Protein AF-A0A6B0BMA8-F1 (afdb_monomer)

Sequence (184 aa):
MSQLLNDTLSAWLLIESLSPGEVNFTAEDILSAEHFKNGAKQAQLQSFDEYFEIWNSERFIISEEKSETGELIFKFYRHCFRYNEINLKIQDIFDDYSDIHNPNGTHCYGYTFNTDKHGKVIVDSIHIPMIMSALKEIEKNKNANIEEKFNDSVEKFFQKVKEILADEPINEFKLKKMDKAYDE

Radius of gyration: 19.58 Å; Cα contacts (8 Å, |Δi|>4): 231; chains: 1; bounding box: 49×39×52 Å

Foldseek 3Di:
DVVLVVLVVVVVVVVVVQDFAFDPFDQPAWDQLQQAPVSDIDGLDDDDPDDDPPLPDSRRHGDPVVVVVDFDKDKDFAPKDFPVVLVVLVCVLSVNPDPPDDVRRTIGGQWMWIDGSQQFTPLVRIDGGLSVQLSVVCSVPVPDPSVVSSVVLVVQLSVQLCVLRVRHHDDPVSVVSSNVSSVD

Secondary structure (DSSP, 8-state):
-HHHHHHHHHHHHHHHHSPPEE----TT-EE-GGGBTT---EESS---SS---GGG-GGGPBPHHHHTT----EEEEES-EEHHHHHHHHHHHHT-----------EEESEEEEE-TTS-EEEEEEE--HHHHHHHHHHH-TT--HHHHHHHHHHHHHHHHHHHHTTSPP-HHHHHHHHHHHH-

Organism: Staphylococcus aureus (NCBI:txid1280)

Structure (mmCIF, N/CA/C/O backbone):
data_AF-A0A6B0BMA8-F1
#
_entry.id   AF-A0A6B0BMA8-F1
#
loop_
_atom_site.group_PDB
_atom_site.id
_atom_site.type_symbol
_atom_site.label_atom_id
_atom_site.label_alt_id
_atom_site.label_comp_id
_atom_site.label_asym_id
_atom_site.label_entity_id
_atom_site.label_seq_id
_atom_site.pdbx_PDB_ins_code
_atom_site.Cartn_x
_atom_site.Cartn_y
_atom_site.Cartn_z
_atom_site.occupancy
_atom_site.B_iso_or_equiv
_atom_site.auth_seq_id
_atom_site.auth_comp_id
_atom_site.auth_asym_id
_atom_site.auth_atom_id
_atom_site.pdbx_PDB_model_num
ATOM 1 N N . MET A 1 1 ? -28.083 -13.623 25.949 1.00 39.59 1 MET A N 1
ATOM 2 C CA . MET A 1 1 ? -27.866 -14.511 24.784 1.00 39.59 1 MET A CA 1
ATOM 3 C C . MET A 1 1 ? -28.322 -13.878 23.474 1.00 39.59 1 MET A C 1
ATOM 5 O O . MET A 1 1 ? -27.500 -13.813 22.580 1.00 39.59 1 MET A O 1
ATOM 9 N N . SER A 1 2 ? -29.552 -13.356 23.346 1.00 51.66 2 SER A N 1
ATOM 10 C CA . SER A 1 2 ? -30.010 -12.723 22.088 1.00 51.66 2 SER A CA 1
ATOM 11 C C . SER A 1 2 ? -29.273 -11.430 21.722 1.00 51.66 2 SER A C 1
ATOM 13 O O . SER A 1 2 ? -29.080 -11.150 20.548 1.00 51.66 2 SER A O 1
ATOM 15 N N . GLN A 1 3 ? -28.857 -10.654 22.724 1.00 51.81 3 GLN A N 1
ATOM 16 C CA . GLN A 1 3 ? -28.180 -9.372 22.519 1.00 51.81 3 GLN A CA 1
ATOM 17 C C . GLN A 1 3 ? -26.745 -9.564 22.013 1.00 51.81 3 GLN A C 1
ATOM 19 O O . GLN A 1 3 ? -26.392 -9.006 20.989 1.00 51.81 3 GLN A O 1
ATOM 24 N N . LEU A 1 4 ? -25.994 -10.481 22.635 1.00 49.41 4 LEU A N 1
ATOM 25 C CA . LEU A 1 4 ? -24.634 -10.838 22.217 1.00 49.41 4 LEU A CA 1
ATOM 26 C C . LEU A 1 4 ? -24.594 -11.373 20.774 1.00 49.41 4 LEU A C 1
ATOM 28 O O . LEU A 1 4 ? -23.779 -10.937 19.978 1.00 49.41 4 LEU A O 1
ATOM 32 N N . LEU A 1 5 ? -25.531 -12.265 20.419 1.00 47.62 5 LEU A N 1
ATOM 33 C CA . LEU A 1 5 ? -25.641 -12.815 19.062 1.00 47.62 5 LEU A CA 1
ATOM 34 C C . LEU A 1 5 ? -25.931 -11.717 18.023 1.00 47.62 5 LEU A C 1
ATOM 36 O O . LEU A 1 5 ? -25.352 -11.720 16.941 1.00 47.62 5 LEU A O 1
ATOM 40 N N . ASN A 1 6 ? -26.818 -10.775 18.358 1.00 51.75 6 ASN A N 1
ATOM 41 C CA . ASN A 1 6 ? -27.136 -9.643 17.488 1.00 51.75 6 ASN A CA 1
ATOM 42 C C . ASN A 1 6 ? -25.950 -8.683 17.340 1.00 51.75 6 ASN A C 1
ATOM 44 O O . ASN A 1 6 ? -25.726 -8.180 16.241 1.00 51.75 6 ASN A O 1
ATOM 48 N N . ASP A 1 7 ? -25.184 -8.454 18.405 1.00 53.94 7 ASP A N 1
ATOM 49 C CA . ASP A 1 7 ? -24.021 -7.567 18.386 1.00 53.94 7 ASP A CA 1
ATOM 50 C C . ASP A 1 7 ? -22.878 -8.172 17.545 1.00 53.94 7 ASP A C 1
ATOM 52 O O . ASP A 1 7 ? -22.323 -7.480 16.689 1.00 53.94 7 ASP A O 1
ATOM 56 N N . THR A 1 8 ? -22.598 -9.476 17.687 1.00 57.28 8 THR A N 1
ATOM 57 C CA . THR A 1 8 ? -21.594 -10.195 16.876 1.00 57.28 8 THR A CA 1
ATOM 58 C C . THR A 1 8 ? -21.978 -10.225 15.393 1.00 57.28 8 THR A C 1
ATOM 60 O O . THR A 1 8 ? -21.143 -9.943 14.534 1.00 57.28 8 THR A O 1
ATOM 63 N N . LEU A 1 9 ? -23.249 -10.497 15.067 1.00 54.09 9 LEU A N 1
ATOM 64 C CA . LEU A 1 9 ? -23.745 -10.475 13.683 1.00 54.09 9 LEU A CA 1
ATOM 65 C C . LEU A 1 9 ? -23.710 -9.069 13.069 1.00 54.09 9 LEU A C 1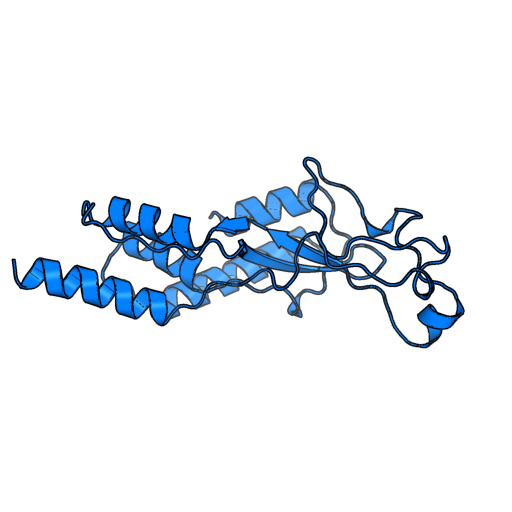
ATOM 67 O O . LEU A 1 9 ? -23.393 -8.926 11.891 1.00 54.09 9 LEU A O 1
ATOM 71 N N . SER A 1 10 ? -24.005 -8.032 13.855 1.00 54.94 10 SER A N 1
ATOM 72 C CA . SER A 1 10 ? -23.971 -6.640 13.389 1.00 54.94 10 SER A CA 1
ATOM 73 C C . SER A 1 10 ? -22.541 -6.162 13.127 1.00 54.94 10 SER A C 1
ATOM 75 O O . SER A 1 10 ? -22.300 -5.479 12.134 1.00 54.94 10 SER A O 1
ATOM 77 N N . ALA A 1 11 ? -21.582 -6.561 13.969 1.00 60.19 11 ALA A N 1
ATOM 78 C CA . ALA A 1 11 ? -20.161 -6.319 13.727 1.00 60.19 11 ALA A CA 1
ATOM 79 C C . ALA A 1 11 ? -19.678 -7.037 12.455 1.00 60.19 11 ALA A C 1
ATOM 81 O O . ALA A 1 11 ? -18.963 -6.446 11.648 1.00 60.19 11 ALA A O 1
ATOM 82 N N . TRP A 1 12 ? -20.126 -8.274 12.228 1.00 60.62 12 TRP A N 1
ATOM 83 C CA . TRP A 1 12 ? -19.805 -9.029 11.014 1.00 60.62 12 TRP A CA 1
ATOM 84 C C . TRP A 1 12 ? -20.361 -8.376 9.744 1.00 60.62 12 TRP A C 1
ATOM 86 O O . TRP A 1 12 ? -19.609 -8.143 8.802 1.00 60.62 12 TRP A O 1
ATOM 96 N N . LEU A 1 13 ? -21.642 -7.998 9.744 1.00 59.09 13 LEU A N 1
ATOM 97 C CA . LEU A 1 13 ? -22.287 -7.274 8.639 1.00 59.09 13 LEU A CA 1
ATOM 98 C C . LEU A 1 13 ? -21.581 -5.949 8.323 1.00 59.09 13 LEU A C 1
ATOM 100 O O . LEU A 1 13 ? -21.409 -5.592 7.158 1.00 59.09 13 LEU A O 1
ATOM 104 N N . LEU A 1 14 ? -21.140 -5.226 9.353 1.00 63.03 14 LEU A N 1
ATOM 105 C CA . LEU A 1 14 ? -20.352 -4.008 9.194 1.00 63.03 14 LEU A CA 1
ATOM 106 C C . LEU A 1 14 ? -19.004 -4.298 8.516 1.00 63.03 14 LEU A C 1
ATOM 108 O O . LEU A 1 14 ? -18.593 -3.562 7.628 1.00 63.03 14 LEU A O 1
ATOM 112 N N . ILE A 1 15 ? -18.321 -5.374 8.884 1.00 62.84 15 ILE A N 1
ATOM 113 C CA . ILE A 1 15 ? -17.015 -5.725 8.312 1.00 62.84 15 ILE A CA 1
ATOM 114 C C . ILE A 1 15 ? -17.135 -6.259 6.887 1.00 62.84 15 ILE A C 1
ATOM 116 O O . ILE A 1 15 ? -16.321 -5.904 6.040 1.00 62.84 15 ILE A O 1
ATOM 120 N N . GLU A 1 16 ? -18.185 -7.017 6.582 1.00 61.00 16 GLU A N 1
ATOM 121 C CA . GLU A 1 16 ? -18.518 -7.380 5.201 1.00 61.00 16 GLU A CA 1
ATOM 1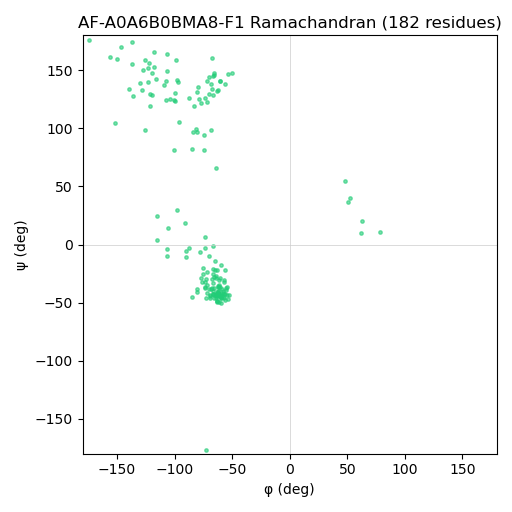22 C C . GLU A 1 16 ? -18.829 -6.143 4.350 1.00 61.00 16 GLU A C 1
ATOM 124 O O . GLU A 1 16 ? -18.467 -6.096 3.175 1.00 61.00 16 GLU A O 1
ATOM 129 N N . SER A 1 17 ? -19.443 -5.114 4.947 1.00 60.03 17 SER A N 1
ATOM 130 C CA . SER A 1 17 ? -19.677 -3.835 4.269 1.00 60.03 17 SER A CA 1
ATOM 131 C C . SER A 1 17 ? -18.397 -3.006 4.073 1.00 60.03 17 SER A C 1
ATOM 133 O O . SER A 1 17 ? -18.323 -2.195 3.151 1.00 60.03 17 SER A O 1
ATOM 135 N N . LEU A 1 18 ? -17.369 -3.230 4.899 1.00 71.44 18 LEU A N 1
ATOM 136 C CA . LEU A 1 18 ? -16.084 -2.535 4.859 1.00 71.44 18 LEU A CA 1
ATOM 137 C C . LEU A 1 18 ? -15.036 -3.405 4.161 1.00 71.44 18 LEU A C 1
ATOM 139 O O . LEU A 1 18 ? -14.217 -4.057 4.803 1.00 71.44 18 LEU A O 1
ATOM 143 N N . SER A 1 19 ? -15.028 -3.414 2.829 1.00 70.75 19 SER A N 1
ATOM 144 C CA . SER A 1 19 ? -14.054 -4.227 2.097 1.00 70.75 19 SER A CA 1
ATOM 145 C C . SER A 1 19 ? -12.606 -3.779 2.382 1.00 70.75 19 SER A C 1
ATOM 147 O O . SER A 1 19 ? -12.299 -2.580 2.343 1.00 70.75 19 SER A O 1
ATOM 149 N N . PRO A 1 20 ? -11.691 -4.722 2.668 1.00 80.56 20 PRO A N 1
ATOM 150 C CA . PRO A 1 20 ? -10.273 -4.427 2.812 1.00 80.56 20 PRO A CA 1
ATOM 151 C C . PRO A 1 20 ? -9.689 -4.013 1.457 1.00 80.56 20 PRO A C 1
ATOM 153 O O . PRO A 1 20 ? -10.221 -4.331 0.395 1.00 80.56 20 PRO A O 1
ATOM 156 N N . GLY A 1 21 ? -8.544 -3.340 1.483 1.00 83.62 21 GLY A N 1
ATOM 157 C CA . GLY A 1 21 ? -7.749 -3.166 0.276 1.00 83.62 21 GLY A CA 1
ATOM 158 C C . GLY A 1 21 ? -6.999 -4.454 -0.025 1.00 83.62 21 GLY A C 1
ATOM 159 O O . GLY A 1 21 ? -6.226 -4.901 0.820 1.00 83.62 21 GLY A O 1
ATOM 160 N N . GLU A 1 22 ? -7.207 -5.041 -1.201 1.00 88.19 22 GLU A N 1
ATOM 161 C CA . GLU A 1 22 ? -6.593 -6.314 -1.592 1.00 88.19 22 GLU A CA 1
ATOM 162 C C . GLU A 1 22 ? -5.346 -6.127 -2.464 1.00 88.19 22 GLU A C 1
ATOM 164 O O . GLU A 1 22 ? -5.271 -5.267 -3.350 1.00 88.19 22 GLU A O 1
ATOM 169 N N . VAL A 1 23 ? -4.339 -6.966 -2.226 1.00 87.75 23 VAL A N 1
ATOM 170 C CA . VAL A 1 23 ? -3.184 -7.090 -3.113 1.00 87.75 23 VAL A CA 1
ATOM 171 C C . VAL A 1 23 ? -3.586 -8.001 -4.272 1.00 87.75 23 VAL A C 1
ATOM 173 O O . VAL A 1 23 ? -3.567 -9.221 -4.155 1.00 87.75 23 VAL A O 1
ATOM 176 N N . ASN A 1 24 ? -3.933 -7.394 -5.407 1.00 82.50 24 ASN A N 1
ATOM 177 C CA . ASN A 1 24 ? -4.447 -8.093 -6.597 1.00 82.50 24 ASN A CA 1
ATOM 178 C C . ASN A 1 24 ? -3.391 -8.887 -7.389 1.00 82.50 24 ASN A C 1
ATOM 180 O O . ASN A 1 24 ? -3.683 -9.358 -8.485 1.00 82.50 24 ASN A O 1
ATOM 184 N N . PHE A 1 25 ? -2.165 -8.984 -6.878 1.00 83.19 25 PHE A N 1
ATOM 185 C CA . PHE A 1 25 ? -1.068 -9.693 -7.526 1.00 83.19 25 PHE A CA 1
ATOM 186 C C . PHE A 1 25 ? -0.592 -10.824 -6.629 1.00 83.19 25 PHE A C 1
ATOM 188 O O . PHE A 1 25 ? -0.592 -10.726 -5.401 1.00 83.19 25 PHE A O 1
ATOM 195 N N . THR A 1 26 ? -0.151 -11.892 -7.261 1.00 80.25 26 THR A N 1
ATOM 196 C CA . THR A 1 26 ? 0.470 -13.051 -6.645 1.00 80.25 26 THR A CA 1
ATOM 197 C C . THR A 1 26 ? 1.968 -13.043 -6.933 1.00 80.25 26 THR A C 1
ATOM 199 O O . THR A 1 26 ? 2.454 -12.348 -7.825 1.00 80.25 26 THR A O 1
ATOM 202 N N . ALA A 1 27 ? 2.731 -13.834 -6.177 1.00 73.56 27 ALA A N 1
ATOM 203 C CA . ALA A 1 27 ? 4.167 -13.992 -6.420 1.00 73.56 27 ALA A CA 1
ATOM 204 C C . ALA A 1 27 ? 4.482 -14.656 -7.779 1.00 73.56 27 ALA A C 1
ATOM 206 O O . ALA A 1 27 ? 5.625 -14.622 -8.228 1.00 73.56 27 ALA A O 1
ATOM 207 N N . GLU A 1 28 ? 3.480 -15.260 -8.422 1.00 81.38 28 GLU A N 1
ATOM 208 C CA . GLU A 1 28 ? 3.598 -15.936 -9.716 1.00 81.38 28 GLU A CA 1
ATOM 209 C C . GLU A 1 28 ? 3.337 -15.000 -10.901 1.00 81.38 28 GLU A C 1
ATOM 211 O O . GLU A 1 28 ? 3.629 -15.363 -12.042 1.00 81.38 28 GLU A O 1
ATOM 216 N N . ASP A 1 29 ? 2.826 -13.790 -10.652 1.00 87.00 29 ASP A N 1
ATOM 217 C CA . ASP A 1 29 ? 2.585 -12.812 -11.705 1.00 87.00 29 ASP A CA 1
ATOM 218 C C . ASP A 1 29 ? 3.913 -12.249 -12.214 1.00 87.00 29 ASP A C 1
ATOM 220 O O . ASP A 1 29 ? 4.730 -11.705 -11.463 1.00 87.00 29 ASP A O 1
ATOM 224 N N . ILE A 1 30 ? 4.141 -12.396 -13.519 1.00 90.50 30 ILE A N 1
ATOM 225 C CA . ILE A 1 30 ? 5.409 -12.067 -14.169 1.00 90.50 30 ILE A CA 1
ATOM 226 C C . ILE A 1 30 ? 5.185 -11.024 -15.260 1.00 90.50 30 ILE A C 1
ATOM 228 O O . ILE A 1 30 ? 4.387 -11.207 -16.179 1.00 90.50 30 ILE A O 1
ATOM 232 N N . LEU A 1 31 ? 5.986 -9.964 -15.210 1.00 88.19 31 LEU A N 1
ATOM 233 C CA . LEU A 1 31 ? 6.090 -8.958 -16.255 1.00 88.19 31 LEU A CA 1
ATOM 234 C C . LEU A 1 31 ? 6.983 -9.465 -17.396 1.00 88.19 31 LEU A C 1
ATOM 236 O O . LEU A 1 31 ? 8.061 -10.032 -17.169 1.00 88.19 31 LEU A O 1
ATOM 240 N N . SER A 1 32 ? 6.530 -9.254 -18.636 1.00 88.19 32 SER A N 1
ATOM 241 C CA . SER A 1 32 ? 7.250 -9.688 -19.837 1.00 88.19 32 SER A CA 1
ATOM 242 C C . SER A 1 32 ? 8.632 -9.038 -19.941 1.00 88.19 32 SER A C 1
ATOM 244 O O . SER A 1 32 ? 8.798 -7.846 -19.689 1.00 88.19 32 SER A O 1
ATOM 246 N N . ALA A 1 33 ? 9.614 -9.828 -20.380 1.00 89.69 33 ALA A N 1
ATOM 247 C CA . ALA A 1 33 ? 10.992 -9.397 -20.608 1.00 89.69 33 ALA A CA 1
ATOM 248 C C . ALA A 1 33 ? 11.112 -8.230 -21.601 1.00 89.69 33 ALA A C 1
ATOM 250 O O . ALA A 1 33 ? 12.014 -7.410 -21.476 1.00 89.69 33 ALA A O 1
ATOM 251 N N . GLU A 1 34 ? 10.191 -8.137 -22.562 1.00 88.31 34 GLU A N 1
ATOM 252 C CA . GLU A 1 34 ? 10.174 -7.099 -23.604 1.00 88.31 34 GLU A CA 1
ATOM 253 C C . GLU A 1 34 ? 9.990 -5.682 -23.037 1.00 88.31 34 GLU A C 1
ATOM 255 O O . GLU A 1 34 ? 10.356 -4.692 -23.675 1.00 88.31 34 GLU A O 1
ATOM 260 N N . HIS A 1 35 ? 9.433 -5.573 -21.828 1.00 86.81 35 HIS A N 1
ATOM 261 C CA . HIS A 1 35 ? 9.258 -4.293 -21.153 1.00 86.81 35 HIS A CA 1
ATOM 262 C C . HIS A 1 35 ? 10.558 -3.730 -20.582 1.00 86.81 35 HIS A C 1
ATOM 264 O O . HIS A 1 35 ? 10.630 -2.526 -20.349 1.00 86.81 35 HIS A O 1
ATOM 270 N N . PHE A 1 36 ? 11.583 -4.562 -20.375 1.00 89.06 36 PHE A N 1
ATOM 271 C CA . PHE A 1 36 ? 12.783 -4.186 -19.636 1.00 89.06 36 PHE A CA 1
ATOM 272 C C . PHE A 1 36 ? 14.029 -4.204 -20.515 1.00 89.06 36 PHE A C 1
ATOM 274 O O . PHE A 1 36 ? 14.232 -5.089 -21.345 1.00 89.06 36 PHE A O 1
ATOM 281 N N . LYS A 1 37 ? 14.926 -3.246 -20.281 1.00 88.06 37 LYS A N 1
ATOM 282 C CA . LYS A 1 37 ? 16.184 -3.095 -21.024 1.00 88.06 37 LYS A CA 1
ATOM 283 C C . LYS A 1 37 ? 17.114 -4.305 -20.882 1.00 88.06 37 LYS A C 1
ATOM 285 O O . LYS A 1 37 ? 17.877 -4.605 -21.793 1.00 88.06 37 LYS A O 1
ATOM 290 N N . ASN A 1 38 ? 17.053 -5.000 -19.748 1.00 88.19 38 ASN A N 1
ATOM 291 C CA . ASN A 1 38 ? 17.862 -6.189 -19.484 1.00 88.19 38 ASN A CA 1
ATOM 292 C C . ASN A 1 38 ? 17.342 -7.460 -20.187 1.00 88.19 38 ASN A C 1
ATOM 294 O O . ASN A 1 38 ? 17.996 -8.498 -20.098 1.00 88.19 38 ASN A O 1
ATOM 298 N N . GLY A 1 39 ? 16.175 -7.409 -20.845 1.00 85.44 39 GLY A N 1
ATOM 299 C CA . GLY A 1 39 ? 15.561 -8.565 -21.501 1.00 85.44 39 GLY A CA 1
ATOM 300 C C . GLY A 1 39 ? 15.192 -9.701 -20.543 1.00 85.44 39 GLY A C 1
ATOM 301 O O . GLY A 1 39 ? 15.048 -10.846 -20.974 1.00 85.44 39 GLY A O 1
ATOM 302 N N . ALA A 1 40 ? 15.057 -9.418 -19.245 1.00 88.44 40 ALA A N 1
ATOM 303 C CA . ALA A 1 40 ? 14.727 -10.405 -18.229 1.00 88.44 40 ALA A CA 1
ATOM 304 C C . ALA A 1 40 ? 13.306 -10.195 -17.702 1.00 88.44 40 ALA A C 1
ATOM 306 O O . ALA A 1 40 ? 12.885 -9.077 -17.407 1.00 88.44 40 ALA A O 1
ATOM 307 N N . LYS A 1 41 ? 12.585 -11.305 -17.533 1.00 89.81 41 LYS A N 1
ATOM 308 C CA . LYS A 1 41 ? 11.290 -11.333 -16.848 1.00 89.81 41 LYS A CA 1
ATOM 309 C C . LYS A 1 41 ? 11.452 -10.855 -15.405 1.00 89.81 41 LYS A C 1
ATOM 311 O O . LYS A 1 41 ? 12.429 -11.218 -14.751 1.00 89.81 41 LYS A O 1
ATOM 316 N N . GLN A 1 42 ? 10.486 -10.090 -14.910 1.00 88.56 42 GLN A N 1
ATOM 317 C CA . GLN A 1 42 ? 10.482 -9.596 -13.531 1.00 88.56 42 GLN A CA 1
ATOM 318 C C . GLN A 1 42 ? 9.201 -10.030 -12.822 1.00 88.56 42 GLN A C 1
ATOM 320 O O . GLN A 1 42 ? 8.130 -9.989 -13.422 1.00 88.56 42 GLN A O 1
ATOM 325 N N . ALA A 1 43 ? 9.293 -10.423 -11.551 1.00 89.25 43 ALA A N 1
ATOM 326 C CA . ALA A 1 43 ? 8.105 -10.666 -10.736 1.00 89.25 43 ALA A CA 1
ATOM 327 C C . ALA A 1 43 ? 7.364 -9.342 -10.486 1.00 89.25 43 ALA A C 1
ATOM 329 O O . ALA A 1 43 ? 7.987 -8.331 -10.141 1.00 89.25 43 ALA A O 1
ATOM 330 N N . GLN A 1 44 ? 6.044 -9.351 -10.663 1.00 88.44 44 GLN A N 1
ATOM 331 C CA . GLN A 1 44 ? 5.194 -8.172 -10.512 1.00 88.44 44 GLN A CA 1
ATOM 332 C C . GLN A 1 44 ? 5.001 -7.791 -9.042 1.00 88.44 44 GLN A C 1
ATOM 334 O O . GLN A 1 44 ? 5.004 -6.606 -8.711 1.00 88.44 44 GLN A O 1
ATOM 339 N N . LEU A 1 45 ? 4.879 -8.787 -8.161 1.00 89.69 45 LEU A N 1
ATOM 340 C CA . LEU A 1 45 ? 4.861 -8.595 -6.717 1.00 89.69 45 LEU A CA 1
ATOM 341 C C . LEU A 1 45 ? 6.204 -9.019 -6.121 1.00 89.69 45 LEU A C 1
ATOM 343 O O . LEU A 1 45 ? 6.654 -10.148 -6.308 1.00 89.69 45 LEU A O 1
ATOM 347 N N . GLN A 1 46 ? 6.830 -8.113 -5.376 1.00 87.69 46 GLN A N 1
ATOM 348 C CA . GLN A 1 46 ? 8.070 -8.372 -4.653 1.00 87.69 46 GLN A CA 1
ATOM 349 C C . GLN A 1 46 ? 7.923 -7.921 -3.205 1.00 87.69 46 GLN A C 1
ATOM 351 O O . GLN A 1 46 ? 7.355 -6.864 -2.928 1.00 87.69 46 GLN A O 1
ATOM 356 N N . SER A 1 47 ? 8.446 -8.738 -2.295 1.00 86.12 47 SER A N 1
ATOM 357 C CA . SER A 1 47 ? 8.593 -8.399 -0.884 1.00 86.12 47 SER A CA 1
ATOM 358 C C . SER A 1 47 ? 10.065 -8.149 -0.596 1.00 86.12 47 SER A C 1
ATOM 360 O O . SER A 1 47 ? 10.927 -8.865 -1.109 1.00 86.12 47 SER A O 1
ATOM 362 N N . PHE A 1 48 ? 10.341 -7.147 0.228 1.00 83.06 48 PHE A N 1
ATOM 363 C CA . PHE A 1 48 ? 11.687 -6.797 0.658 1.00 83.06 48 PHE A CA 1
ATOM 364 C C . PHE A 1 48 ? 11.701 -6.708 2.182 1.00 83.06 48 PHE A C 1
ATOM 366 O O . PHE A 1 48 ? 10.817 -6.075 2.761 1.00 83.06 48 PHE A O 1
ATOM 373 N N . ASP A 1 49 ? 12.696 -7.328 2.816 1.00 82.06 49 ASP A N 1
ATOM 374 C CA . ASP A 1 49 ? 12.879 -7.252 4.272 1.00 82.06 49 ASP A CA 1
ATOM 375 C C . ASP A 1 49 ? 13.404 -5.873 4.703 1.00 82.06 49 ASP A C 1
ATOM 377 O O . ASP A 1 49 ? 13.100 -5.382 5.789 1.00 82.06 49 ASP A O 1
ATOM 381 N N . GLU A 1 50 ? 14.159 -5.221 3.817 1.00 85.25 50 GLU A N 1
ATOM 382 C CA . GLU A 1 50 ? 14.731 -3.891 4.011 1.00 85.25 50 GLU A CA 1
ATOM 383 C C . GLU A 1 50 ? 14.276 -2.936 2.905 1.00 85.25 50 GLU A C 1
ATOM 385 O O . GLU A 1 50 ? 13.898 -3.344 1.803 1.00 85.25 50 GLU A O 1
ATOM 390 N N . TYR A 1 51 ? 14.309 -1.636 3.199 1.00 87.44 51 TYR A N 1
ATOM 391 C CA . TYR A 1 51 ? 13.972 -0.621 2.211 1.00 87.44 51 TYR A CA 1
ATOM 392 C C . TYR A 1 51 ? 14.956 -0.654 1.037 1.00 87.44 51 TYR A C 1
ATOM 394 O O . TYR A 1 51 ? 16.172 -0.627 1.220 1.00 87.44 51 TYR A O 1
ATOM 402 N N . PHE A 1 52 ? 14.414 -0.648 -0.178 1.00 87.31 52 PHE A N 1
ATOM 403 C CA . PHE A 1 52 ? 15.184 -0.671 -1.412 1.00 87.31 52 PHE A CA 1
ATOM 404 C C . PHE A 1 52 ? 14.601 0.324 -2.416 1.00 87.31 52 PHE A C 1
ATOM 406 O O . PHE A 1 52 ? 13.408 0.288 -2.722 1.00 87.31 52 PHE A O 1
ATOM 413 N N . GLU A 1 53 ? 15.449 1.203 -2.954 1.00 89.56 53 GLU A N 1
ATOM 414 C CA . GLU A 1 53 ? 15.077 2.168 -3.995 1.00 89.56 53 GLU A CA 1
ATOM 415 C C . GLU A 1 53 ? 14.914 1.454 -5.339 1.00 89.56 53 GLU A C 1
ATOM 417 O O . GLU A 1 53 ? 15.817 1.416 -6.176 1.00 89.56 53 GLU A O 1
ATOM 422 N N . ILE A 1 54 ? 13.744 0.847 -5.531 1.00 89.12 54 ILE A N 1
ATOM 423 C CA . ILE A 1 54 ? 13.466 -0.037 -6.665 1.00 89.12 54 ILE A CA 1
ATOM 424 C C . ILE A 1 54 ? 13.680 0.638 -8.028 1.00 89.12 54 ILE A C 1
ATOM 426 O O . ILE A 1 54 ? 14.156 -0.006 -8.962 1.00 89.12 54 ILE A O 1
ATOM 430 N N . TRP A 1 55 ? 13.427 1.944 -8.122 1.00 89.62 55 TRP A N 1
ATOM 431 C CA . TRP A 1 55 ? 13.646 2.748 -9.327 1.00 89.62 55 TRP A CA 1
ATOM 432 C C . TRP A 1 55 ? 15.121 2.907 -9.722 1.00 89.62 55 TRP A C 1
ATOM 434 O O . TRP A 1 55 ? 15.405 3.161 -10.888 1.00 89.62 55 TRP A O 1
ATOM 444 N N . ASN A 1 56 ? 16.064 2.717 -8.795 1.00 88.94 56 ASN A N 1
ATOM 445 C CA . ASN A 1 56 ? 17.501 2.764 -9.081 1.00 88.94 56 ASN A CA 1
ATOM 446 C C . ASN A 1 56 ? 18.062 1.401 -9.526 1.00 88.94 56 ASN A C 1
ATOM 448 O O . ASN A 1 56 ? 19.242 1.287 -9.856 1.00 88.94 56 ASN A O 1
ATOM 452 N N . SER A 1 57 ? 17.240 0.347 -9.549 1.00 89.06 57 SER A N 1
ATOM 453 C CA . SER A 1 57 ? 17.684 -0.979 -9.970 1.00 89.06 57 SER A CA 1
ATOM 454 C C . SER A 1 57 ? 17.709 -1.109 -11.490 1.00 89.06 57 SER A C 1
ATOM 456 O O . SER A 1 57 ? 16.695 -0.913 -12.157 1.00 89.06 57 SER A O 1
ATOM 458 N N . GLU A 1 58 ? 18.820 -1.613 -12.031 1.00 86.75 58 GLU A N 1
ATOM 459 C CA . GLU A 1 58 ? 18.941 -1.969 -13.456 1.00 86.75 58 GLU A CA 1
ATOM 460 C C . GLU A 1 58 ? 17.878 -2.977 -13.924 1.00 86.75 58 GLU A C 1
ATOM 462 O O . GLU A 1 58 ? 17.554 -3.052 -15.110 1.00 86.75 58 GLU A O 1
ATOM 467 N N . ARG A 1 59 ? 17.298 -3.733 -12.982 1.00 86.69 59 ARG A N 1
ATOM 468 C CA . ARG A 1 59 ? 16.224 -4.700 -13.232 1.00 86.69 59 ARG A CA 1
ATOM 469 C C . ARG A 1 59 ? 14.931 -4.066 -13.732 1.00 86.69 59 ARG A C 1
ATOM 471 O O . ARG A 1 59 ? 14.194 -4.725 -14.457 1.00 86.69 59 ARG A O 1
ATOM 478 N N . PHE A 1 60 ? 14.669 -2.816 -13.355 1.00 87.00 60 PHE A N 1
ATOM 479 C CA . PHE A 1 60 ? 13.403 -2.128 -13.612 1.00 87.00 60 PHE A CA 1
ATOM 480 C C . PHE A 1 60 ? 13.574 -0.927 -14.549 1.00 87.00 60 PHE A C 1
ATOM 482 O O . PHE A 1 60 ? 12.765 -0.008 -14.545 1.00 87.00 60 PHE A O 1
ATOM 489 N N . ILE A 1 61 ? 14.612 -0.931 -15.387 1.00 87.44 61 ILE A N 1
ATOM 490 C CA . ILE A 1 61 ? 14.763 0.067 -16.450 1.00 87.44 61 ILE A CA 1
ATOM 491 C C . ILE A 1 61 ? 13.929 -0.377 -17.656 1.00 87.44 61 ILE A C 1
ATOM 493 O O . ILE A 1 61 ? 14.179 -1.444 -18.221 1.00 87.44 61 ILE A O 1
ATOM 497 N N . ILE A 1 62 ? 12.954 0.443 -18.060 1.00 87.06 62 ILE A N 1
ATOM 498 C CA . ILE A 1 62 ? 12.107 0.183 -19.235 1.00 87.06 62 ILE A CA 1
ATOM 499 C C . ILE A 1 62 ? 12.941 0.248 -20.530 1.00 87.06 62 ILE A C 1
ATOM 501 O O . ILE A 1 62 ? 13.882 1.037 -20.637 1.00 87.06 62 ILE A O 1
ATOM 505 N N . SER A 1 63 ? 12.613 -0.595 -21.513 1.00 86.31 63 SER A N 1
ATOM 506 C CA . SER A 1 63 ? 13.209 -0.554 -22.858 1.00 86.31 63 SER A CA 1
ATOM 507 C C . SER A 1 63 ? 12.847 0.737 -23.614 1.00 86.31 63 SER A C 1
ATOM 509 O O . SER A 1 63 ? 11.760 1.281 -23.443 1.00 86.31 63 SER A O 1
ATOM 511 N N . GLU A 1 64 ? 13.740 1.239 -24.474 1.00 85.12 64 GLU A N 1
ATOM 512 C CA . GLU A 1 64 ? 13.531 2.520 -25.183 1.00 85.12 64 GLU A CA 1
ATOM 513 C C . GLU A 1 64 ? 12.192 2.553 -25.937 1.00 85.12 64 GLU A C 1
ATOM 515 O O . GLU A 1 64 ? 11.396 3.463 -25.726 1.00 85.12 64 GLU A O 1
ATOM 520 N N . GLU A 1 65 ? 11.880 1.491 -26.683 1.00 83.38 65 GLU A N 1
ATOM 521 C CA . GLU A 1 65 ? 10.621 1.340 -27.424 1.00 83.38 65 GLU A CA 1
ATOM 522 C C . GLU A 1 65 ? 9.378 1.433 -26.521 1.00 83.38 65 GLU A C 1
ATOM 524 O O . GLU A 1 65 ? 8.392 2.084 -26.859 1.00 83.38 65 GLU A O 1
ATOM 529 N N . LYS A 1 66 ? 9.406 0.809 -25.336 1.00 84.44 66 LYS A N 1
ATOM 530 C CA . LYS A 1 66 ? 8.256 0.840 -24.422 1.00 84.44 66 LYS A CA 1
ATOM 531 C C . LYS A 1 66 ? 8.136 2.165 -23.684 1.00 84.44 66 LYS A C 1
ATOM 533 O O . LYS A 1 66 ? 7.012 2.569 -23.393 1.00 84.44 66 LYS A O 1
ATOM 538 N N . SER A 1 67 ? 9.250 2.857 -23.452 1.00 84.00 67 SER A N 1
ATOM 539 C CA . SER A 1 67 ? 9.262 4.173 -22.806 1.00 84.00 67 SER A CA 1
ATOM 540 C C . SER A 1 67 ? 8.567 5.266 -23.630 1.00 84.00 67 SER A C 1
ATOM 542 O O . SER A 1 67 ? 8.107 6.253 -23.064 1.00 84.00 67 SER A O 1
ATOM 544 N N . GLU A 1 68 ? 8.432 5.073 -24.947 1.00 85.19 68 GLU A N 1
ATOM 545 C CA . GLU A 1 68 ? 7.659 5.963 -25.824 1.00 85.19 68 GLU A CA 1
ATOM 546 C C . GLU A 1 68 ? 6.142 5.769 -25.672 1.00 85.19 68 GLU A C 1
ATOM 548 O O . GLU A 1 68 ? 5.361 6.682 -25.934 1.00 85.19 68 GLU A O 1
ATOM 553 N N . THR A 1 69 ? 5.716 4.579 -25.239 1.00 84.38 69 THR A N 1
ATOM 554 C CA . THR A 1 69 ? 4.299 4.172 -25.180 1.00 84.38 69 THR A CA 1
ATOM 555 C C . THR A 1 69 ? 3.717 4.135 -23.770 1.00 84.38 69 THR A C 1
ATOM 557 O O . THR A 1 69 ? 2.507 3.979 -23.610 1.00 84.38 69 THR A O 1
ATOM 560 N N . GLY A 1 70 ? 4.555 4.262 -22.742 1.00 83.94 70 GLY A N 1
ATOM 561 C CA . GLY A 1 70 ? 4.123 4.177 -21.356 1.00 83.94 70 GLY A CA 1
ATOM 562 C C . GLY A 1 70 ? 5.236 4.483 -20.364 1.00 83.94 70 GLY A C 1
ATOM 563 O O . GLY A 1 70 ? 6.394 4.693 -20.720 1.00 83.94 70 GLY A O 1
ATOM 564 N N . GLU A 1 71 ? 4.863 4.491 -19.090 1.00 87.00 71 GLU A N 1
ATOM 565 C CA . GLU A 1 71 ? 5.754 4.798 -17.978 1.00 87.00 71 GLU A CA 1
ATOM 566 C C . GLU A 1 71 ? 5.756 3.690 -16.926 1.00 87.00 71 GLU A C 1
ATOM 568 O O . GLU A 1 71 ? 4.830 2.881 -16.838 1.00 87.00 71 GLU A O 1
ATOM 573 N N . LEU A 1 72 ? 6.819 3.658 -16.120 1.00 88.69 72 LEU A N 1
ATOM 574 C CA . LEU A 1 72 ? 6.900 2.753 -14.985 1.00 88.69 72 LEU A CA 1
ATOM 575 C C . LEU A 1 72 ? 6.269 3.409 -13.766 1.00 88.69 72 LEU A C 1
ATOM 577 O O . LEU A 1 72 ? 6.692 4.492 -13.359 1.00 88.69 72 LEU A O 1
ATOM 581 N N . ILE A 1 73 ? 5.318 2.707 -13.161 1.00 92.62 73 ILE A N 1
ATOM 582 C CA . ILE A 1 73 ? 4.724 3.080 -11.884 1.00 92.62 73 ILE A CA 1
ATOM 583 C C . ILE A 1 73 ? 4.995 1.952 -10.898 1.00 92.62 73 ILE A C 1
ATOM 585 O O . ILE A 1 73 ? 4.703 0.787 -11.178 1.00 92.62 73 ILE A O 1
ATOM 589 N N . PHE A 1 74 ? 5.534 2.296 -9.734 1.00 92.94 74 PHE A N 1
ATOM 590 C CA . PHE A 1 74 ? 5.736 1.344 -8.649 1.00 92.94 74 PHE A CA 1
ATOM 591 C C . PHE A 1 74 ? 4.629 1.505 -7.622 1.00 92.94 74 PHE A C 1
ATOM 593 O O . PHE A 1 74 ? 4.441 2.593 -7.085 1.00 92.94 74 PHE A O 1
ATOM 600 N N . LYS A 1 75 ? 3.908 0.425 -7.324 1.00 93.75 75 LYS A N 1
ATOM 601 C CA . LYS A 1 75 ? 2.869 0.417 -6.294 1.00 93.75 75 LYS A CA 1
ATOM 602 C C . LYS A 1 75 ? 3.406 -0.194 -5.008 1.00 93.75 75 LYS A C 1
ATOM 604 O O . LYS A 1 75 ? 3.862 -1.335 -5.001 1.00 93.75 75 LYS A O 1
ATOM 609 N N . PHE A 1 76 ? 3.316 0.559 -3.921 1.00 93.81 76 PHE A N 1
ATOM 610 C CA . PHE A 1 76 ? 3.729 0.134 -2.591 1.00 93.81 76 PHE A CA 1
ATOM 611 C C . PHE A 1 76 ? 2.512 -0.316 -1.790 1.00 93.81 76 PHE A C 1
ATOM 613 O O . PHE A 1 76 ? 1.519 0.405 -1.692 1.00 93.81 76 PHE A O 1
ATOM 620 N N . TYR A 1 77 ? 2.604 -1.499 -1.188 1.00 93.25 77 TYR A N 1
ATOM 621 C CA . TYR A 1 77 ? 1.628 -2.016 -0.233 1.00 93.25 77 TYR A CA 1
ATOM 622 C C . TYR A 1 77 ? 2.253 -1.976 1.161 1.00 93.25 77 TYR A C 1
ATOM 624 O O . TYR A 1 77 ? 3.357 -2.489 1.357 1.00 93.25 77 TYR A O 1
ATOM 632 N N . ARG A 1 78 ? 1.593 -1.309 2.112 1.00 92.31 78 ARG A N 1
ATOM 633 C CA . ARG A 1 78 ? 2.104 -1.080 3.470 1.00 92.31 78 ARG A CA 1
ATOM 634 C C . ARG A 1 78 ? 1.140 -1.633 4.507 1.00 92.31 78 ARG A C 1
ATOM 636 O O . ARG A 1 78 ? -0.065 -1.699 4.264 1.00 92.31 78 ARG A O 1
ATOM 643 N N . HIS A 1 79 ? 1.690 -2.014 5.662 1.00 89.19 79 HIS A N 1
ATOM 644 C CA . HIS A 1 79 ? 0.959 -2.704 6.731 1.00 89.19 79 HIS A CA 1
ATOM 645 C C . HIS A 1 79 ? 0.145 -3.872 6.166 1.00 89.19 79 HIS A C 1
ATOM 647 O O . HIS A 1 79 ? -1.076 -3.898 6.286 1.00 89.19 79 HIS A O 1
ATOM 653 N N . CYS A 1 80 ? 0.814 -4.779 5.452 1.00 89.19 80 CYS A N 1
ATOM 654 C CA . CYS A 1 80 ? 0.152 -5.925 4.846 1.00 89.19 80 CYS A CA 1
ATOM 655 C C . CYS A 1 80 ? -0.263 -6.935 5.919 1.00 89.19 80 CYS A C 1
ATOM 657 O O . CYS A 1 80 ? 0.484 -7.178 6.863 1.00 89.19 80 CYS A O 1
ATOM 659 N N . PHE A 1 81 ? -1.438 -7.524 5.745 1.00 86.88 81 PHE A N 1
ATOM 660 C CA . PHE A 1 81 ? -2.026 -8.510 6.651 1.00 86.88 81 PHE A CA 1
ATOM 661 C C . PHE A 1 81 ? -2.845 -9.519 5.837 1.00 86.88 81 PHE A C 1
ATOM 663 O O . PHE A 1 81 ? -3.072 -9.333 4.637 1.00 86.88 81 PHE A O 1
ATOM 670 N N . ARG A 1 82 ? -3.281 -10.607 6.460 1.00 86.75 82 ARG A N 1
ATOM 671 C CA . ARG A 1 82 ? -4.200 -11.575 5.852 1.00 86.75 82 ARG A CA 1
ATOM 672 C C . ARG A 1 82 ? -5.624 -11.277 6.279 1.00 86.75 82 ARG A C 1
ATOM 674 O O . ARG A 1 82 ? -5.863 -10.969 7.440 1.00 86.75 82 ARG A O 1
ATOM 681 N N . TYR A 1 83 ? -6.591 -11.400 5.372 1.00 82.81 83 TYR A N 1
ATOM 682 C CA . TYR A 1 83 ? -7.985 -11.104 5.717 1.00 82.81 83 TYR A CA 1
ATOM 683 C C . TYR A 1 83 ? -8.481 -11.899 6.934 1.00 82.81 83 TYR A C 1
ATOM 685 O O . TYR A 1 83 ? -9.196 -11.368 7.782 1.00 82.81 83 TYR A O 1
ATOM 693 N N . ASN A 1 84 ? -8.048 -13.153 7.076 1.00 80.19 84 ASN A N 1
ATOM 694 C CA . ASN A 1 84 ? -8.388 -13.969 8.235 1.00 80.19 84 ASN A CA 1
ATOM 695 C C . ASN A 1 84 ? -7.895 -13.386 9.580 1.00 80.19 84 ASN A C 1
ATOM 697 O O . ASN A 1 84 ? -8.575 -13.586 10.585 1.00 80.19 84 ASN A O 1
ATOM 701 N N . GLU A 1 85 ? -6.798 -12.621 9.605 1.00 83.44 85 GLU A N 1
ATOM 702 C CA . GLU A 1 85 ? -6.264 -11.953 10.804 1.00 83.44 85 GLU A CA 1
ATOM 703 C C . GLU A 1 85 ? -7.201 -10.856 11.329 1.00 83.44 85 GLU A C 1
ATOM 705 O O . GLU A 1 85 ? -7.217 -10.591 12.531 1.00 83.44 85 GLU A O 1
ATOM 710 N N . ILE A 1 86 ? -8.042 -10.263 10.470 1.00 80.38 86 ILE A N 1
ATOM 711 C CA . ILE A 1 86 ? -9.087 -9.334 10.924 1.00 80.38 86 ILE A CA 1
ATOM 712 C C . ILE A 1 86 ? -10.072 -10.054 11.851 1.00 80.38 86 ILE A C 1
ATOM 714 O O . ILE A 1 86 ? -10.460 -9.488 12.870 1.00 80.38 86 ILE A O 1
ATOM 718 N N . ASN A 1 87 ? -10.444 -11.303 11.544 1.00 74.75 87 ASN A N 1
ATOM 719 C CA . ASN A 1 87 ? -11.385 -12.057 12.381 1.00 74.75 87 ASN A CA 1
ATOM 720 C C . ASN A 1 87 ? -10.818 -12.289 13.774 1.00 74.75 87 ASN A C 1
ATOM 722 O O . ASN A 1 87 ? -11.526 -12.047 14.742 1.00 74.75 87 ASN A O 1
ATOM 726 N N . LEU A 1 88 ? -9.540 -12.667 13.870 1.00 77.00 88 LEU A N 1
ATOM 727 C CA . LEU A 1 88 ? -8.860 -12.812 15.159 1.00 77.00 88 LEU A CA 1
ATOM 728 C C . LEU A 1 88 ? -8.921 -11.502 15.952 1.00 77.00 88 LEU A C 1
ATOM 730 O O . LEU A 1 88 ? -9.332 -11.493 17.107 1.00 77.00 88 LEU A O 1
ATOM 734 N N . LYS A 1 89 ? -8.633 -10.370 15.298 1.00 78.44 89 LYS A N 1
ATOM 735 C CA . LYS A 1 89 ? -8.688 -9.056 15.947 1.00 78.44 89 LYS A CA 1
ATOM 736 C C . LYS A 1 89 ? -10.093 -8.688 16.439 1.00 78.44 89 LYS A C 1
ATOM 738 O O . LYS A 1 89 ? -10.236 -8.049 17.474 1.00 78.44 89 LYS A O 1
ATOM 743 N N . ILE A 1 90 ? -11.139 -9.073 15.713 1.00 74.69 90 ILE A N 1
ATOM 744 C CA . ILE A 1 90 ? -12.527 -8.852 16.141 1.00 74.69 90 ILE A CA 1
ATOM 745 C C . ILE A 1 90 ? -12.861 -9.735 17.341 1.00 74.69 90 ILE A C 1
ATOM 747 O O . ILE A 1 90 ? -13.421 -9.233 18.313 1.00 74.69 90 ILE A O 1
ATOM 751 N N . GLN A 1 91 ? -12.505 -11.020 17.291 1.00 74.94 91 GLN A N 1
ATOM 752 C CA . GLN A 1 91 ? -12.711 -11.943 18.409 1.00 74.94 91 GLN A CA 1
ATOM 753 C C . GLN A 1 91 ? -12.070 -11.390 19.688 1.00 74.94 91 GLN A C 1
ATOM 755 O O . GLN A 1 91 ? -12.736 -11.338 20.721 1.00 74.94 91 GLN A O 1
ATOM 760 N N . ASP A 1 92 ? -10.852 -10.852 19.585 1.00 78.25 92 ASP A N 1
ATOM 761 C CA . ASP A 1 92 ? -10.154 -10.203 20.698 1.00 78.25 92 ASP A CA 1
ATOM 762 C C . ASP A 1 92 ? -10.909 -8.964 21.234 1.00 78.25 92 ASP A C 1
ATOM 764 O O . ASP A 1 92 ? -11.036 -8.786 22.445 1.00 78.25 92 ASP A O 1
ATOM 768 N N . ILE A 1 93 ? -11.458 -8.105 20.361 1.00 74.56 93 ILE A N 1
ATOM 769 C CA . ILE A 1 93 ? -12.199 -6.882 20.755 1.00 74.56 93 ILE A CA 1
ATOM 770 C C . ILE A 1 93 ? -13.527 -7.198 21.474 1.00 74.56 93 ILE A C 1
ATOM 772 O O . ILE A 1 93 ? -14.032 -6.398 22.282 1.00 74.56 93 ILE A O 1
ATOM 776 N N . PHE A 1 94 ? -14.148 -8.330 21.148 1.00 70.69 94 PHE A N 1
ATOM 777 C CA . PHE A 1 94 ? -15.454 -8.722 21.680 1.00 70.69 94 PHE A CA 1
ATOM 778 C C . PHE A 1 94 ? -15.398 -9.848 22.721 1.00 70.69 94 PHE A C 1
ATOM 780 O O . PHE A 1 94 ? -16.436 -10.124 23.320 1.00 70.69 94 PHE A O 1
ATOM 787 N N . ASP A 1 95 ? -14.216 -10.415 22.990 1.00 71.81 95 ASP A N 1
ATOM 788 C CA . ASP A 1 95 ? -14.006 -11.571 23.878 1.00 71.81 95 ASP A CA 1
ATOM 789 C C . ASP A 1 95 ? -14.917 -12.760 23.503 1.00 71.81 95 ASP A C 1
ATOM 791 O O . ASP A 1 95 ? -15.509 -13.433 24.349 1.00 71.81 95 ASP A O 1
ATOM 795 N N . ASP A 1 96 ? -15.077 -12.981 22.194 1.00 70.06 96 ASP A N 1
ATOM 796 C CA . ASP A 1 96 ? -15.943 -14.010 21.614 1.00 70.06 96 ASP A CA 1
ATOM 797 C C . ASP A 1 96 ? -15.133 -14.881 20.652 1.00 70.06 96 ASP A C 1
ATOM 799 O O . ASP A 1 96 ? -14.913 -14.531 19.495 1.00 70.06 96 ASP A O 1
ATOM 803 N N . TYR A 1 97 ? -14.698 -16.037 21.150 1.00 68.25 97 TYR A N 1
ATOM 804 C CA . TYR A 1 97 ? -13.946 -17.042 20.392 1.00 68.25 97 TYR A CA 1
ATOM 805 C C . TYR A 1 97 ? -14.846 -18.165 19.874 1.00 68.25 97 TYR A C 1
ATOM 807 O O . TYR A 1 97 ? -14.407 -19.311 19.759 1.00 68.25 97 TYR A O 1
ATOM 815 N N . SER A 1 98 ? -16.122 -17.876 19.596 1.00 63.88 98 SER A N 1
ATOM 816 C CA . SER A 1 98 ? -16.943 -18.795 18.806 1.00 63.88 98 SER A CA 1
ATOM 817 C C . SER A 1 98 ? -16.197 -19.197 17.526 1.00 63.88 98 SER A C 1
ATOM 819 O O . SER A 1 98 ? -15.398 -18.413 17.009 1.00 63.88 98 SER A O 1
ATOM 821 N N . ASP A 1 99 ? -16.418 -20.428 17.042 1.00 55.12 99 ASP A N 1
ATOM 822 C CA . ASP A 1 99 ? -15.749 -21.026 15.872 1.00 55.12 99 ASP A CA 1
ATOM 823 C C . ASP A 1 99 ? -16.076 -20.262 14.565 1.00 55.12 99 ASP A C 1
ATOM 825 O O . ASP A 1 99 ? -16.738 -20.762 13.654 1.00 55.12 99 ASP A O 1
ATOM 829 N N . ILE A 1 100 ? -15.625 -19.014 14.453 1.00 58.19 100 ILE A N 1
ATOM 830 C CA . ILE A 1 100 ? -15.699 -18.182 13.258 1.00 58.19 100 ILE A CA 1
ATOM 831 C C . ILE A 1 100 ? -14.486 -18.555 12.411 1.00 58.19 100 ILE A C 1
ATOM 833 O O . ILE A 1 100 ? -13.432 -17.921 12.443 1.00 58.19 100 ILE A O 1
ATOM 837 N N . HIS A 1 101 ? -14.625 -19.641 11.658 1.00 56.31 101 HIS A N 1
ATOM 838 C CA . HIS A 1 101 ? -13.602 -20.066 10.717 1.00 56.31 101 HIS A CA 1
ATOM 839 C C . HIS A 1 101 ? -13.769 -19.319 9.391 1.00 56.31 101 HIS A C 1
ATOM 841 O O . HIS A 1 101 ? -14.532 -19.736 8.517 1.00 56.31 101 HIS A O 1
ATOM 847 N N . ASN A 1 102 ? -13.015 -18.237 9.211 1.00 63.81 102 ASN A N 1
ATOM 848 C CA . ASN A 1 102 ? -12.882 -17.582 7.917 1.00 63.81 102 ASN A CA 1
ATOM 849 C C . ASN A 1 102 ? -11.600 -18.073 7.210 1.00 63.81 102 ASN A C 1
ATOM 851 O O . ASN A 1 102 ? -10.500 -17.668 7.591 1.00 63.81 102 ASN A O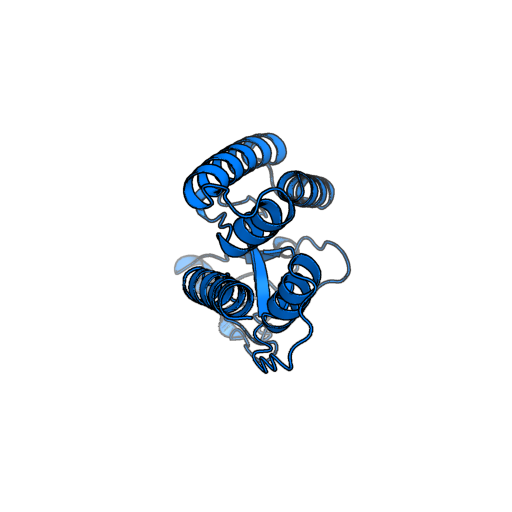 1
ATOM 855 N N . PRO A 1 103 ? -11.707 -18.934 6.179 1.00 67.62 103 PRO A N 1
ATOM 856 C CA . PRO A 1 103 ? -10.549 -19.454 5.453 1.00 67.62 103 PRO A CA 1
ATOM 857 C C . PRO A 1 103 ? -9.900 -18.423 4.521 1.00 67.62 103 PRO A C 1
ATOM 859 O O . PRO A 1 103 ? -8.921 -18.752 3.852 1.00 67.62 103 PRO A O 1
ATOM 862 N N . ASN A 1 104 ? -10.456 -17.213 4.403 1.00 74.62 104 ASN A N 1
ATOM 863 C CA . ASN A 1 104 ? -9.990 -16.229 3.441 1.00 74.62 104 ASN A CA 1
ATOM 864 C C . ASN A 1 104 ? -8.590 -15.713 3.822 1.00 74.62 104 ASN A C 1
ATOM 866 O O . ASN A 1 104 ? -8.421 -14.843 4.673 1.00 74.62 104 ASN A O 1
ATOM 870 N N . GLY A 1 105 ? -7.578 -16.277 3.167 1.00 77.00 105 GLY A N 1
ATOM 871 C CA . GLY A 1 105 ? -6.175 -15.904 3.307 1.00 77.00 105 GLY A CA 1
ATOM 872 C C . GLY A 1 105 ? -5.717 -14.834 2.316 1.00 77.00 105 GLY A C 1
ATOM 873 O O . GLY A 1 105 ? -4.512 -14.738 2.075 1.00 77.00 105 GLY A O 1
ATOM 874 N N . THR A 1 106 ? -6.621 -14.067 1.695 1.00 85.50 106 THR A N 1
ATOM 875 C CA . THR A 1 106 ? -6.240 -12.995 0.763 1.00 85.50 106 THR A CA 1
ATOM 876 C C . THR A 1 106 ? -5.299 -11.998 1.440 1.00 85.50 106 THR A C 1
ATOM 878 O O . THR A 1 106 ? -5.472 -11.649 2.610 1.00 85.50 106 THR A O 1
ATOM 881 N N . HIS A 1 107 ? -4.263 -11.577 0.709 1.00 88.75 107 HIS A N 1
ATOM 882 C CA . HIS A 1 107 ? -3.363 -10.522 1.162 1.00 88.75 107 HIS A CA 1
ATOM 883 C C . HIS A 1 107 ? -4.064 -9.175 1.057 1.00 88.75 107 HIS A C 1
ATOM 885 O O . HIS A 1 107 ? -4.513 -8.773 -0.017 1.00 88.75 107 HIS A O 1
ATOM 891 N N . CYS A 1 108 ? -4.086 -8.457 2.165 1.00 89.69 108 CYS A N 1
ATOM 892 C CA . CYS A 1 108 ? -4.640 -7.125 2.265 1.00 89.69 108 CYS A CA 1
ATOM 893 C C . CYS A 1 108 ? -3.549 -6.124 2.653 1.00 89.69 108 CYS A C 1
ATOM 895 O O . CYS A 1 108 ? -2.462 -6.506 3.090 1.00 89.69 108 CYS A O 1
ATOM 897 N N . TYR A 1 109 ? -3.841 -4.837 2.495 1.00 90.88 109 TYR A N 1
ATOM 898 C CA . TYR A 1 109 ? -2.954 -3.740 2.874 1.00 90.88 109 TYR A CA 1
ATOM 899 C C . TYR A 1 109 ? -3.666 -2.734 3.779 1.00 90.88 109 TYR A C 1
ATOM 901 O O . TYR A 1 109 ? -4.872 -2.519 3.665 1.00 90.88 109 TYR A O 1
ATOM 909 N N . GLY A 1 110 ? -2.909 -2.084 4.664 1.00 89.56 110 GLY A N 1
ATOM 910 C CA . GLY A 1 110 ? -3.407 -0.983 5.487 1.00 89.56 110 GLY A CA 1
ATOM 911 C C . GLY A 1 110 ? -3.440 0.343 4.734 1.00 89.56 110 GLY A C 1
ATOM 912 O O . GLY A 1 110 ? -4.416 1.079 4.810 1.00 89.56 110 GLY A O 1
ATOM 913 N N . TYR A 1 111 ? -2.413 0.621 3.934 1.00 91.81 111 TYR A N 1
ATOM 914 C CA . TYR A 1 111 ? -2.460 1.696 2.947 1.00 91.81 111 TYR A CA 1
ATOM 915 C C . TYR A 1 111 ? -1.577 1.373 1.739 1.00 91.81 111 TYR A C 1
ATOM 917 O O . TYR A 1 111 ? -0.687 0.520 1.795 1.00 91.81 111 TYR A O 1
ATOM 925 N N . THR A 1 112 ? -1.848 2.036 0.621 1.00 94.25 112 THR A N 1
ATOM 926 C CA . THR A 1 112 ? -1.080 1.898 -0.619 1.00 94.25 112 THR A CA 1
ATOM 927 C C . THR A 1 112 ? -0.841 3.257 -1.248 1.00 94.25 112 THR A C 1
ATOM 929 O O . THR A 1 112 ? -1.587 4.197 -0.985 1.00 94.25 112 THR A O 1
ATOM 932 N N . PHE A 1 113 ? 0.210 3.364 -2.049 1.00 94.56 113 PHE A N 1
ATOM 933 C CA . PHE A 1 113 ? 0.501 4.528 -2.875 1.00 94.56 113 PHE A CA 1
ATOM 934 C C . PHE A 1 113 ? 1.379 4.116 -4.054 1.00 94.56 113 PHE A C 1
ATOM 936 O O . PHE A 1 113 ? 2.041 3.075 -4.020 1.00 94.56 113 PHE A O 1
ATOM 943 N N . ASN A 1 114 ? 1.413 4.957 -5.076 1.00 95.38 114 ASN A N 1
ATOM 944 C CA . ASN A 1 114 ? 2.255 4.788 -6.245 1.00 95.38 114 ASN A CA 1
ATOM 945 C C . ASN A 1 114 ? 3.421 5.778 -6.229 1.00 95.38 114 ASN A C 1
ATOM 947 O O . ASN A 1 114 ? 3.280 6.913 -5.768 1.00 95.38 114 ASN A O 1
ATOM 951 N N . THR A 1 115 ? 4.550 5.374 -6.800 1.00 95.06 115 THR A N 1
ATOM 952 C CA . THR A 1 115 ? 5.640 6.273 -7.175 1.00 95.06 115 THR A CA 1
ATOM 953 C C . THR A 1 115 ? 5.863 6.242 -8.676 1.00 95.06 115 THR A C 1
ATOM 955 O O . THR A 1 115 ? 5.618 5.227 -9.333 1.00 95.06 115 THR A O 1
ATOM 958 N N . ASP A 1 116 ? 6.384 7.340 -9.207 1.00 93.12 116 ASP A N 1
ATOM 959 C CA . ASP A 1 116 ? 6.938 7.368 -10.555 1.00 93.12 116 ASP A CA 1
ATOM 960 C C . ASP A 1 116 ? 8.290 6.623 -10.635 1.00 93.12 116 ASP A C 1
ATOM 962 O O . ASP A 1 116 ? 8.804 6.070 -9.651 1.00 93.12 116 ASP A O 1
ATOM 966 N N . LYS A 1 117 ? 8.897 6.656 -11.826 1.00 90.56 117 LYS A N 1
ATOM 967 C CA . LYS A 1 117 ? 10.226 6.092 -12.116 1.00 90.56 117 LYS A CA 1
ATOM 968 C C . LYS A 1 117 ? 11.400 6.789 -11.408 1.00 90.56 117 LYS A C 1
ATOM 970 O O . LYS A 1 117 ? 12.542 6.391 -11.612 1.00 90.56 117 LYS A O 1
ATOM 975 N N . HIS A 1 118 ? 11.147 7.837 -10.632 1.00 92.12 11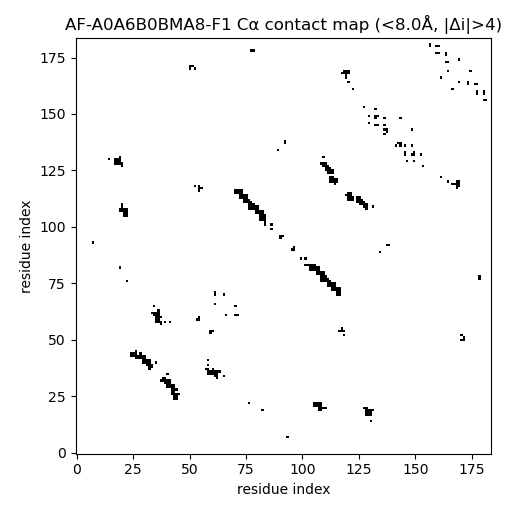8 HIS A N 1
ATOM 976 C CA . HIS A 1 118 ? 12.139 8.593 -9.867 1.00 92.12 118 HIS A CA 1
ATOM 977 C C . HIS A 1 118 ? 11.915 8.476 -8.352 1.00 92.12 118 HIS A C 1
ATOM 979 O O . HIS A 1 118 ? 12.622 9.119 -7.577 1.00 92.12 118 HIS A O 1
ATOM 985 N N . GLY A 1 119 ? 10.939 7.668 -7.923 1.00 92.75 119 GLY A N 1
ATOM 986 C CA . GLY A 1 119 ? 10.588 7.501 -6.516 1.00 92.75 119 GLY A CA 1
ATOM 987 C C . GLY A 1 119 ? 9.742 8.639 -5.948 1.00 92.75 119 GLY A C 1
ATOM 988 O O . GLY A 1 119 ? 9.548 8.706 -4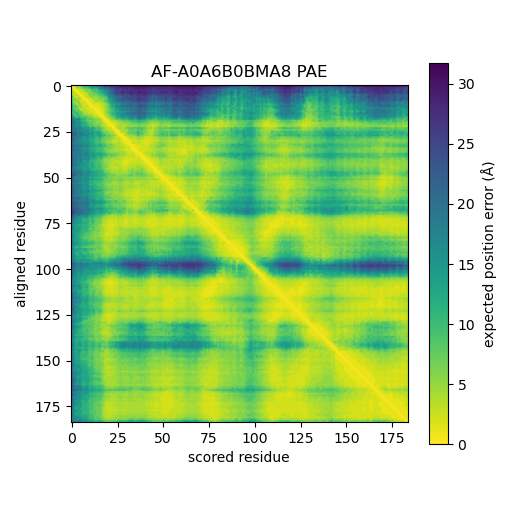.733 1.00 92.75 119 GLY A O 1
ATOM 989 N N . LYS A 1 120 ? 9.221 9.544 -6.784 1.00 94.94 120 LYS A N 1
ATOM 990 C CA . LYS A 1 120 ? 8.307 10.596 -6.341 1.00 94.94 120 LYS A CA 1
ATOM 991 C C . LYS A 1 120 ? 6.912 10.010 -6.167 1.00 94.94 120 LYS A C 1
ATOM 993 O O . LYS A 1 120 ? 6.368 9.392 -7.081 1.00 94.94 120 LYS A O 1
ATOM 998 N N . VAL A 1 121 ? 6.336 10.185 -4.980 1.00 94.69 121 VAL A N 1
ATOM 999 C CA . VAL A 1 121 ? 4.998 9.670 -4.669 1.00 94.69 121 VAL A CA 1
ATOM 1000 C C . VAL A 1 121 ? 3.942 10.456 -5.442 1.00 94.69 121 VAL A C 1
ATOM 1002 O O . VAL A 1 121 ? 3.893 11.685 -5.381 1.00 94.69 121 VAL A O 1
ATOM 1005 N N . ILE A 1 122 ? 3.054 9.735 -6.121 1.00 93.81 122 ILE A N 1
ATOM 1006 C CA . ILE A 1 122 ? 1.857 10.286 -6.752 1.00 93.81 122 ILE A CA 1
ATOM 1007 C C . ILE A 1 122 ? 0.817 10.452 -5.641 1.00 93.81 122 ILE A C 1
ATOM 1009 O O . ILE A 1 122 ? 0.159 9.489 -5.259 1.00 93.81 122 ILE A O 1
ATOM 1013 N N . VAL A 1 123 ? 0.693 11.652 -5.074 1.00 88.38 123 VAL A N 1
ATOM 1014 C CA . VAL A 1 123 ? -0.121 11.895 -3.864 1.00 88.38 123 VAL A CA 1
ATOM 1015 C C . VAL A 1 123 ? -1.573 11.431 -4.029 1.00 88.38 123 VAL A C 1
ATOM 1017 O O . VAL A 1 123 ? -2.116 10.804 -3.124 1.00 88.38 123 VAL A O 1
ATOM 1020 N N . ASP A 1 124 ? -2.166 11.638 -5.204 1.00 87.62 124 ASP A N 1
ATOM 1021 C CA . ASP A 1 124 ? -3.555 11.246 -5.489 1.00 87.62 124 ASP A CA 1
ATOM 1022 C C . ASP A 1 124 ? -3.760 9.723 -5.583 1.00 87.62 124 ASP A C 1
ATOM 1024 O O . ASP A 1 124 ? -4.890 9.245 -5.629 1.00 87.62 124 ASP A O 1
ATOM 1028 N N . SER A 1 125 ? -2.677 8.940 -5.605 1.00 91.94 125 SER A N 1
ATOM 1029 C CA . SER A 1 125 ? -2.733 7.472 -5.591 1.00 91.94 125 SER A CA 1
ATOM 1030 C C . SER A 1 125 ? -2.721 6.866 -4.185 1.00 91.94 125 SER A C 1
ATOM 1032 O O . SER A 1 125 ? -2.835 5.646 -4.049 1.00 91.94 125 SER A O 1
ATOM 1034 N N . ILE A 1 126 ? -2.546 7.689 -3.145 1.00 91.62 126 ILE A N 1
ATOM 1035 C CA . ILE A 1 126 ? -2.585 7.219 -1.763 1.00 91.62 126 ILE A CA 1
ATOM 1036 C C . ILE A 1 126 ? -4.006 6.747 -1.454 1.00 91.62 126 ILE A C 1
ATOM 1038 O O . ILE A 1 126 ? -4.976 7.474 -1.653 1.00 91.62 126 ILE A O 1
ATOM 1042 N N . HIS A 1 127 ? -4.129 5.534 -0.931 1.00 90.69 127 HIS A N 1
ATOM 1043 C CA . HIS A 1 127 ? -5.413 4.948 -0.580 1.00 90.69 127 HIS A CA 1
ATOM 1044 C C . HIS A 1 127 ? -5.330 4.184 0.740 1.00 90.69 127 HIS A C 1
ATOM 1046 O O . HIS A 1 127 ? -4.440 3.353 0.936 1.00 90.69 127 HIS A O 1
ATOM 1052 N N . ILE A 1 128 ? -6.315 4.420 1.608 1.00 88.44 128 ILE A N 1
ATOM 1053 C CA . ILE A 1 128 ? -6.477 3.771 2.911 1.00 88.44 128 ILE A CA 1
ATOM 1054 C C . ILE A 1 128 ? -7.843 3.073 2.931 1.00 88.44 128 ILE A C 1
ATOM 1056 O O . ILE A 1 128 ? -8.858 3.757 2.809 1.00 88.44 128 ILE A O 1
ATOM 1060 N N . PRO A 1 129 ? -7.918 1.742 3.092 1.00 86.38 129 PRO A N 1
ATOM 1061 C CA . PRO A 1 129 ? -9.185 1.051 3.283 1.00 86.38 129 PRO A CA 1
ATOM 1062 C C . PRO A 1 129 ? -9.811 1.399 4.638 1.00 86.38 129 PRO A C 1
ATOM 1064 O O . PRO A 1 129 ? -9.139 1.408 5.672 1.00 86.38 129 PRO A O 1
ATOM 1067 N N . MET A 1 130 ? -11.125 1.617 4.647 1.00 82.06 130 MET A N 1
ATOM 1068 C CA . MET A 1 130 ? -11.863 2.040 5.842 1.00 82.06 130 MET A CA 1
ATOM 1069 C C . MET A 1 130 ? -11.839 1.004 6.974 1.00 82.06 130 MET A C 1
ATOM 1071 O O . MET A 1 130 ? -11.874 1.381 8.145 1.00 82.06 130 MET A O 1
ATOM 1075 N N . ILE A 1 131 ? -11.692 -0.286 6.651 1.00 80.62 131 ILE A N 1
ATOM 1076 C CA . ILE A 1 131 ? -11.695 -1.373 7.640 1.00 80.62 131 ILE A CA 1
ATOM 1077 C C . ILE A 1 131 ? -10.648 -1.191 8.747 1.00 80.62 131 ILE A C 1
ATOM 1079 O O . ILE A 1 131 ? -10.933 -1.449 9.912 1.00 80.62 1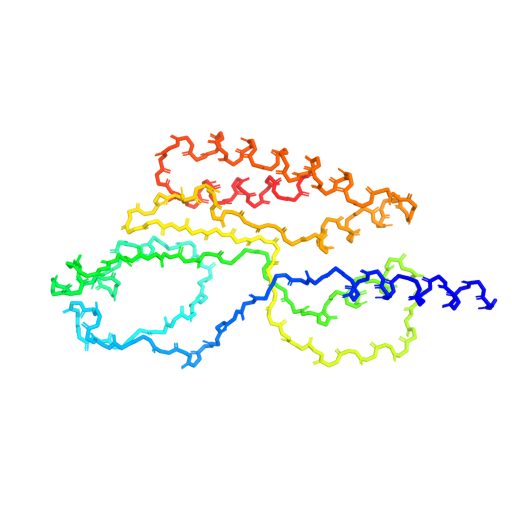31 ILE A O 1
ATOM 1083 N N . MET A 1 132 ? -9.454 -0.680 8.428 1.00 74.94 132 MET A N 1
ATOM 1084 C CA . MET A 1 132 ? -8.396 -0.515 9.431 1.00 74.94 132 MET A CA 1
ATOM 1085 C C . MET A 1 132 ? -8.702 0.621 10.410 1.00 74.94 132 MET A C 1
ATOM 1087 O O . MET A 1 132 ? -8.403 0.507 11.599 1.00 74.94 132 MET A O 1
ATOM 1091 N N . SER A 1 133 ? -9.336 1.693 9.930 1.00 75.19 133 SER A N 1
ATOM 1092 C CA . SER A 1 133 ? -9.829 2.777 10.783 1.00 75.19 133 SER A CA 1
ATOM 1093 C C . SER A 1 133 ? -11.002 2.305 11.641 1.00 75.19 133 SER A C 1
ATOM 1095 O O . SER A 1 133 ? -10.996 2.514 12.852 1.00 75.19 133 SER A O 1
ATOM 1097 N N . ALA A 1 134 ? -11.946 1.570 11.046 1.00 78.00 134 ALA A N 1
ATOM 1098 C CA . ALA A 1 134 ? -13.081 0.991 11.752 1.00 78.00 134 ALA A CA 1
ATOM 1099 C C . ALA A 1 134 ? -12.642 0.099 12.919 1.00 78.00 134 ALA A C 1
ATOM 1101 O O . ALA A 1 134 ? -13.122 0.277 14.034 1.00 78.00 134 ALA A O 1
ATOM 1102 N N . LEU A 1 135 ? -11.681 -0.803 12.697 1.00 78.25 135 LEU A N 1
ATOM 1103 C CA . LEU A 1 135 ? -11.165 -1.683 13.748 1.00 78.25 135 LEU A CA 1
ATOM 1104 C C . LEU A 1 135 ? -10.532 -0.894 14.905 1.00 78.25 135 LEU A C 1
ATOM 1106 O O . LEU A 1 135 ? -10.817 -1.196 16.062 1.00 78.25 135 LEU A O 1
ATOM 1110 N N . LYS A 1 136 ? -9.721 0.137 14.612 1.00 78.25 136 LYS A N 1
ATOM 1111 C CA . LYS A 1 136 ? -9.121 1.010 15.643 1.00 78.25 136 LYS A CA 1
ATOM 1112 C C . LYS A 1 136 ? -10.181 1.769 16.449 1.00 78.25 136 LYS A C 1
ATOM 1114 O O . LYS A 1 136 ? -10.000 1.991 17.645 1.00 78.25 136 LYS A O 1
ATOM 1119 N N . GLU A 1 137 ? -11.264 2.199 15.810 1.00 77.94 137 GLU A N 1
ATOM 1120 C CA . GLU A 1 137 ? -12.309 2.977 16.477 1.00 77.94 137 GLU A CA 1
ATOM 1121 C C . GLU A 1 137 ? -13.277 2.098 17.272 1.00 77.94 137 GLU A C 1
ATOM 1123 O O . GLU A 1 137 ? -13.618 2.470 18.391 1.00 77.94 137 GLU A O 1
ATOM 1128 N N . ILE A 1 138 ? -13.653 0.914 16.778 1.00 74.88 138 ILE A N 1
ATOM 1129 C CA . ILE A 1 138 ? -14.503 -0.042 17.512 1.00 74.88 138 ILE A CA 1
ATOM 1130 C C . ILE A 1 138 ? -13.817 -0.496 18.810 1.00 74.88 138 ILE A C 1
ATOM 1132 O O . ILE A 1 138 ? -14.484 -0.641 19.835 1.00 74.88 138 ILE A O 1
ATOM 1136 N N . GLU A 1 139 ? -12.492 -0.662 18.788 1.00 76.50 139 GLU A N 1
ATOM 1137 C CA . GLU A 1 139 ? -11.687 -0.984 19.972 1.00 76.50 139 GLU A CA 1
ATOM 1138 C C . GLU A 1 139 ? -11.786 0.106 21.059 1.00 76.50 139 GLU A C 1
ATOM 1140 O O . GLU A 1 139 ? -11.855 -0.203 22.248 1.00 76.50 139 GLU A O 1
ATOM 1145 N N . LYS A 1 140 ? -11.863 1.386 20.668 1.00 80.56 140 LYS A N 1
ATOM 1146 C CA . LYS A 1 140 ? -11.987 2.525 21.598 1.00 80.56 140 LYS A CA 1
ATOM 1147 C C . LYS A 1 140 ? -13.434 2.809 22.003 1.00 80.56 140 LYS A C 1
ATOM 1149 O O . LYS A 1 140 ? -13.717 3.099 23.164 1.00 80.56 140 LYS A O 1
ATOM 1154 N N . ASN A 1 141 ? -14.343 2.810 21.034 1.00 76.25 141 ASN A N 1
ATOM 1155 C CA . ASN A 1 141 ? -15.755 3.121 21.194 1.00 76.25 141 ASN A CA 1
ATOM 1156 C C . ASN A 1 141 ? -16.586 2.382 20.136 1.00 76.25 141 ASN A C 1
ATOM 1158 O O . ASN A 1 141 ? -16.707 2.815 18.992 1.00 76.25 141 ASN A O 1
ATOM 1162 N N . LYS A 1 142 ? -17.265 1.321 20.576 1.00 69.81 142 LYS A N 1
ATOM 1163 C CA . LYS A 1 142 ? -18.134 0.472 19.746 1.00 69.81 142 LYS A CA 1
ATOM 1164 C C . LYS A 1 142 ? -19.302 1.219 19.078 1.00 69.81 142 LYS A C 1
ATOM 1166 O O . LYS A 1 142 ? -19.860 0.714 18.115 1.00 69.81 142 LYS A O 1
ATOM 1171 N N . ASN A 1 143 ? -19.648 2.418 19.558 1.00 71.12 143 ASN A N 1
ATOM 1172 C CA . ASN A 1 143 ? -20.730 3.255 19.026 1.00 71.12 143 ASN A CA 1
ATOM 1173 C C . ASN A 1 143 ? -20.219 4.462 18.213 1.00 71.12 143 ASN A C 1
ATOM 1175 O O . ASN A 1 143 ? -20.958 5.427 18.015 1.00 71.12 143 ASN A O 1
ATOM 1179 N N . ALA A 1 144 ? -18.942 4.480 17.820 1.00 71.75 144 ALA A N 1
ATOM 1180 C CA . ALA A 1 144 ? -18.378 5.582 17.050 1.00 71.75 144 ALA A CA 1
ATOM 1181 C C . ALA A 1 144 ? -19.000 5.683 15.646 1.00 71.75 144 ALA A C 1
ATOM 1183 O O . ALA A 1 144 ? -19.303 4.677 15.007 1.00 71.75 144 ALA A O 1
ATOM 1184 N N . ASN A 1 145 ? -19.132 6.912 15.140 1.00 79.12 145 ASN A N 1
ATOM 1185 C CA . ASN A 1 145 ? -19.430 7.148 13.732 1.00 79.12 145 ASN A CA 1
ATOM 1186 C C . ASN A 1 145 ? -18.169 6.876 12.896 1.00 79.12 145 ASN A C 1
ATOM 1188 O O . ASN A 1 145 ? -17.299 7.739 12.769 1.00 79.12 145 ASN A O 1
ATOM 1192 N N . ILE A 1 146 ? -18.058 5.652 12.380 1.00 77.19 146 ILE A N 1
ATOM 1193 C CA . ILE A 1 146 ? -16.858 5.156 11.694 1.00 77.19 146 ILE A CA 1
ATOM 1194 C C . ILE A 1 146 ? -16.540 5.976 10.445 1.00 77.19 146 ILE A C 1
ATOM 1196 O O . ILE A 1 146 ? -15.375 6.273 10.212 1.00 77.19 146 ILE A O 1
ATOM 1200 N N . GLU A 1 147 ? -17.547 6.376 9.669 1.00 77.38 147 GLU A N 1
ATOM 1201 C CA . GLU A 1 147 ? -17.339 7.118 8.422 1.00 77.38 147 GLU A CA 1
ATOM 1202 C C . GLU A 1 147 ? -16.746 8.508 8.686 1.00 77.38 147 GLU A C 1
ATOM 1204 O O . GLU A 1 147 ? -15.759 8.903 8.069 1.00 77.38 147 GLU A O 1
ATOM 1209 N N . GLU A 1 148 ? -17.302 9.236 9.656 1.00 80.94 148 GLU A N 1
ATOM 1210 C CA . GLU A 1 148 ? -16.803 10.556 10.049 1.00 80.94 148 GLU A CA 1
ATOM 1211 C C . GLU A 1 148 ? -15.378 10.475 10.610 1.00 80.94 148 GLU A C 1
ATOM 1213 O O . GLU A 1 148 ? -14.513 11.267 10.231 1.00 80.94 148 GLU A O 1
ATOM 1218 N N . LYS A 1 149 ? -15.110 9.483 11.469 1.00 80.31 149 LYS A N 1
ATOM 1219 C CA . LYS A 1 149 ? -13.771 9.244 12.022 1.00 80.31 149 LYS A CA 1
ATOM 1220 C C . LYS A 1 149 ? -12.766 8.851 10.952 1.00 80.31 149 LYS A C 1
ATOM 1222 O O . LYS A 1 149 ? -11.651 9.362 10.962 1.00 80.31 149 LYS A O 1
ATOM 1227 N N . PHE A 1 150 ? -13.164 7.991 10.023 1.00 83.00 150 PHE A N 1
ATOM 1228 C CA . PHE A 1 150 ? -12.331 7.602 8.899 1.00 83.00 150 PHE A CA 1
ATOM 1229 C C . PHE A 1 150 ? -11.962 8.812 8.049 1.00 83.00 150 PHE A C 1
ATOM 1231 O O . PHE A 1 150 ? -10.780 9.028 7.805 1.00 83.00 150 PHE A O 1
ATOM 1238 N N . ASN A 1 151 ? -12.939 9.629 7.651 1.00 82.81 151 ASN A N 1
ATOM 1239 C CA . ASN A 1 151 ? -12.689 10.800 6.814 1.00 82.81 151 ASN A CA 1
ATOM 1240 C C . ASN A 1 151 ? -11.730 11.795 7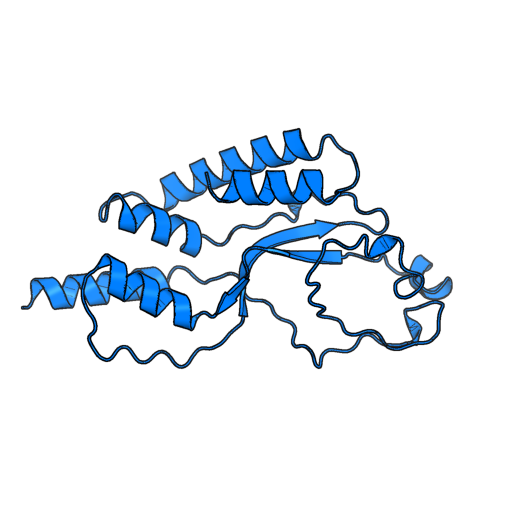.496 1.00 82.81 151 ASN A C 1
ATOM 1242 O O . ASN A 1 151 ? -10.771 12.239 6.867 1.00 82.81 151 ASN A O 1
ATOM 1246 N N . ASP A 1 152 ? -11.921 12.070 8.792 1.00 85.31 152 ASP A N 1
ATOM 1247 C CA . ASP A 1 152 ? -11.018 12.917 9.590 1.00 85.31 152 ASP A CA 1
ATOM 1248 C C . ASP A 1 152 ? -9.599 12.318 9.703 1.00 85.31 152 ASP A C 1
ATOM 1250 O O . ASP A 1 152 ? -8.600 13.017 9.511 1.00 85.31 152 ASP A O 1
ATOM 1254 N N . SER A 1 153 ? -9.479 11.012 9.965 1.00 84.62 153 SER A N 1
ATOM 1255 C CA . SER A 1 153 ? -8.187 10.313 10.010 1.00 84.62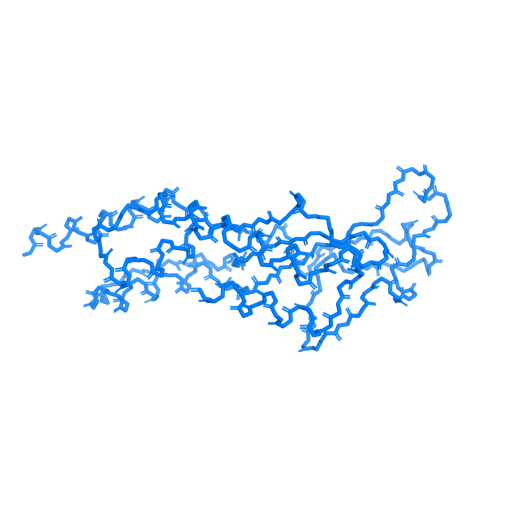 153 SER A CA 1
ATOM 1256 C C . SER A 1 153 ? -7.466 10.330 8.661 1.00 84.62 153 SER A C 1
ATOM 1258 O O . SER A 1 153 ? -6.258 10.567 8.611 1.00 84.62 153 SER A O 1
ATOM 1260 N N . VAL A 1 154 ? -8.195 10.103 7.569 1.00 86.25 154 VAL A N 1
ATOM 1261 C CA . VAL A 1 154 ? -7.668 10.118 6.203 1.00 86.25 154 VAL A CA 1
ATOM 1262 C C . VAL A 1 154 ? -7.155 11.511 5.857 1.00 86.25 154 VAL A C 1
ATOM 1264 O O . VAL A 1 154 ? -6.015 11.638 5.414 1.00 86.25 154 VAL A O 1
ATOM 1267 N N . GLU A 1 155 ? -7.933 12.561 6.119 1.00 88.75 155 GLU A N 1
ATOM 1268 C CA . GLU A 1 155 ? -7.527 13.946 5.862 1.00 88.75 155 GLU A CA 1
ATOM 1269 C C . GLU A 1 155 ? -6.252 14.320 6.637 1.00 88.75 155 GLU A C 1
ATOM 1271 O O . GLU A 1 155 ? -5.290 14.836 6.056 1.00 88.75 155 GLU A O 1
ATOM 1276 N N . LYS A 1 156 ? -6.188 13.975 7.930 1.00 89.62 156 LYS A N 1
ATOM 1277 C CA . LYS A 1 156 ? -4.994 14.179 8.767 1.00 89.62 156 LYS A CA 1
ATOM 1278 C C . LYS A 1 156 ? -3.781 13.425 8.240 1.00 89.62 156 LYS A C 1
ATOM 1280 O O . LYS A 1 156 ? -2.682 13.985 8.207 1.00 89.62 156 LYS A O 1
ATOM 1285 N N . PHE A 1 157 ? -3.961 12.172 7.831 1.00 89.75 157 PHE A N 1
ATOM 1286 C CA . PHE A 1 157 ? -2.891 11.379 7.241 1.00 89.75 157 PHE A CA 1
ATOM 1287 C C . PHE A 1 157 ? -2.383 12.020 5.949 1.00 89.75 157 PHE A C 1
ATOM 1289 O O . PHE A 1 157 ? -1.183 12.246 5.815 1.00 89.75 157 PHE A O 1
ATOM 1296 N N . PHE A 1 158 ? -3.281 12.394 5.035 1.00 90.06 158 PHE A N 1
ATOM 1297 C CA . PHE A 1 158 ? -2.920 13.066 3.787 1.00 90.06 158 PHE A CA 1
ATOM 1298 C C . PHE A 1 158 ? -2.124 14.349 4.026 1.00 90.06 158 PHE A C 1
ATOM 1300 O O . PHE A 1 158 ? -1.125 14.585 3.342 1.00 90.06 158 PHE A O 1
ATOM 1307 N N . GLN A 1 159 ? -2.526 15.159 5.006 1.00 91.19 159 GLN A N 1
ATOM 1308 C CA . GLN A 1 159 ? -1.815 16.384 5.357 1.00 91.19 159 GLN A CA 1
ATOM 1309 C C . GLN A 1 159 ? -0.393 16.088 5.859 1.00 91.19 159 GLN A C 1
ATOM 1311 O O . GLN A 1 159 ? 0.573 16.641 5.328 1.00 91.19 159 GLN A O 1
ATOM 1316 N N . LYS A 1 160 ? -0.243 15.146 6.801 1.00 93.31 160 LYS A N 1
ATOM 1317 C CA . LYS A 1 160 ? 1.073 14.713 7.303 1.00 93.31 160 LYS A CA 1
ATOM 1318 C C . LYS A 1 160 ? 1.949 14.144 6.186 1.00 93.31 160 LYS A C 1
ATOM 1320 O O . LYS A 1 160 ? 3.135 14.448 6.122 1.00 93.31 160 LYS A O 1
ATOM 1325 N N . VAL A 1 161 ? 1.388 13.328 5.293 1.00 92.00 161 VAL A N 1
ATOM 1326 C CA . VAL A 1 161 ? 2.141 12.719 4.188 1.00 92.00 161 VAL A CA 1
ATOM 1327 C C . VAL A 1 161 ? 2.659 13.784 3.225 1.00 92.00 161 VAL A C 1
ATOM 1329 O O . VAL A 1 161 ? 3.831 13.735 2.856 1.00 92.00 161 VAL A O 1
ATOM 1332 N N . LYS A 1 162 ? 1.844 14.785 2.868 1.00 92.19 162 LYS A N 1
ATOM 1333 C CA . LYS A 1 162 ? 2.297 15.914 2.037 1.00 92.19 162 LYS A CA 1
ATOM 1334 C C . LYS A 1 162 ? 3.485 16.643 2.674 1.00 92.19 162 LYS A C 1
ATOM 1336 O O . LYS A 1 162 ? 4.461 16.932 1.983 1.00 92.19 162 LYS A O 1
ATOM 1341 N N . GLU A 1 163 ? 3.436 16.874 3.985 1.00 93.25 163 GLU A N 1
ATOM 1342 C CA . GLU A 1 163 ? 4.529 17.494 4.746 1.00 93.25 163 GLU A CA 1
ATOM 1343 C C . GLU A 1 163 ? 5.787 16.614 4.809 1.00 93.25 163 GLU A C 1
ATOM 1345 O O . GLU A 1 163 ? 6.901 17.118 4.680 1.00 93.25 163 GLU A O 1
ATOM 1350 N N . ILE A 1 164 ? 5.630 15.297 4.978 1.00 93.81 164 ILE A N 1
ATOM 1351 C CA . ILE A 1 164 ? 6.743 14.335 5.030 1.00 93.81 164 ILE A CA 1
ATOM 1352 C C . ILE A 1 164 ? 7.455 14.230 3.677 1.00 93.81 164 ILE A C 1
ATOM 1354 O O . ILE A 1 164 ? 8.685 14.147 3.634 1.00 93.81 164 ILE A O 1
ATOM 1358 N N . LEU A 1 165 ? 6.688 14.181 2.587 1.00 93.31 165 LEU A N 1
ATOM 1359 C CA . LEU A 1 165 ? 7.225 14.008 1.241 1.00 93.31 165 LEU A CA 1
ATOM 1360 C C . LEU A 1 165 ? 7.941 15.266 0.758 1.00 93.31 165 LEU A C 1
ATOM 1362 O O . LEU A 1 165 ? 9.017 15.139 0.174 1.00 93.31 165 LEU A O 1
ATOM 1366 N N . ALA A 1 166 ? 7.365 16.445 1.027 1.00 91.56 166 ALA A N 1
ATOM 1367 C CA . ALA A 1 166 ? 7.911 17.750 0.649 1.00 91.56 166 ALA A CA 1
ATOM 1368 C C . ALA A 1 166 ? 8.311 17.846 -0.840 1.00 91.56 166 ALA A C 1
ATOM 1370 O O . ALA A 1 16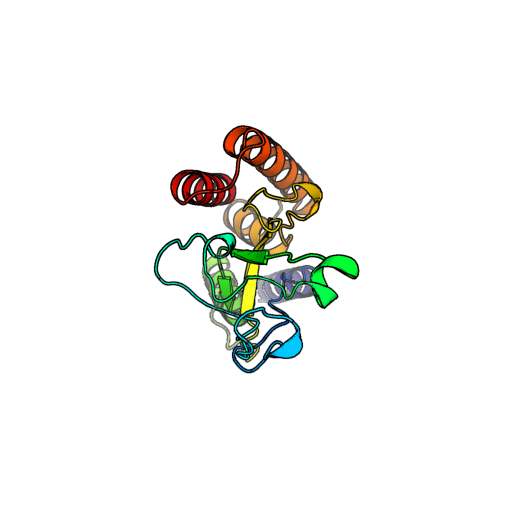6 ? 9.313 18.463 -1.183 1.00 91.56 166 ALA A O 1
ATOM 1371 N N . ASP A 1 167 ? 7.528 17.209 -1.720 1.00 86.75 167 ASP A N 1
ATOM 1372 C CA . ASP A 1 167 ? 7.751 17.120 -3.176 1.00 86.75 167 ASP A CA 1
ATOM 1373 C C . ASP A 1 167 ? 9.046 16.407 -3.625 1.00 86.75 167 ASP A C 1
ATOM 1375 O O . ASP A 1 167 ? 9.396 16.386 -4.806 1.00 86.75 167 ASP A O 1
ATOM 1379 N N . GLU A 1 168 ? 9.741 15.767 -2.694 1.00 91.56 168 GLU A N 1
ATOM 1380 C CA . GLU A 1 168 ? 10.971 15.021 -2.933 1.00 91.56 168 GLU A CA 1
ATOM 1381 C C . GLU A 1 168 ? 10.698 13.505 -3.048 1.00 91.56 168 GLU A C 1
ATOM 1383 O O . GLU A 1 168 ? 9.708 13.008 -2.496 1.00 91.56 168 GLU A O 1
ATOM 1388 N N . PRO A 1 169 ? 11.605 12.733 -3.682 1.00 93.50 169 PRO A N 1
ATOM 1389 C CA . PRO A 1 169 ? 11.520 11.277 -3.707 1.00 93.50 169 PRO A CA 1
ATOM 1390 C C . PRO A 1 169 ? 11.403 10.666 -2.308 1.00 93.50 169 PRO A C 1
ATOM 1392 O O . PRO A 1 169 ? 11.954 11.182 -1.320 1.00 93.50 169 PRO A O 1
ATOM 1395 N N . ILE A 1 170 ? 10.677 9.552 -2.226 1.00 94.31 170 ILE A N 1
ATOM 1396 C CA . ILE A 1 170 ? 10.576 8.778 -0.996 1.00 94.31 170 ILE A CA 1
ATOM 1397 C C . ILE A 1 170 ? 11.911 8.084 -0.711 1.00 94.31 170 ILE A C 1
ATOM 1399 O O . ILE A 1 170 ? 12.635 7.667 -1.610 1.00 94.31 170 ILE A O 1
ATOM 1403 N N . ASN A 1 171 ? 12.245 7.998 0.571 1.00 93.94 171 ASN A N 1
ATOM 1404 C CA . ASN A 1 171 ? 13.388 7.260 1.089 1.00 93.94 171 ASN A CA 1
ATOM 1405 C C . ASN A 1 171 ? 12.955 6.492 2.341 1.00 93.94 171 ASN A C 1
ATOM 1407 O O . ASN A 1 171 ? 11.836 6.671 2.835 1.00 93.94 171 ASN A O 1
ATOM 1411 N N . GLU A 1 172 ? 13.847 5.669 2.886 1.00 94.50 172 GLU A N 1
ATOM 1412 C CA . GLU A 1 172 ? 13.561 4.864 4.075 1.00 94.50 172 GLU A CA 1
ATOM 1413 C C . GLU A 1 172 ? 13.034 5.708 5.249 1.00 94.50 172 GLU A C 1
ATOM 1415 O O . GLU A 1 172 ? 12.069 5.337 5.918 1.00 94.50 172 GLU A O 1
ATOM 1420 N N . PHE A 1 173 ? 13.644 6.872 5.492 1.00 94.81 173 PHE A N 1
ATOM 1421 C CA . PHE A 1 173 ? 13.271 7.753 6.596 1.00 94.81 173 PHE A CA 1
ATOM 1422 C C . PHE A 1 173 ? 11.859 8.327 6.431 1.00 94.81 173 PHE A C 1
ATOM 1424 O O . PHE A 1 173 ? 11.084 8.356 7.391 1.00 94.81 173 PHE A O 1
ATOM 1431 N N . LYS A 1 174 ? 11.505 8.761 5.219 1.00 95.25 174 LYS A N 1
ATOM 1432 C CA . LYS A 1 174 ? 10.161 9.257 4.899 1.00 95.25 174 LYS A CA 1
ATOM 1433 C C . LYS A 1 174 ? 9.127 8.147 4.983 1.00 95.25 174 LYS A C 1
ATOM 1435 O O . LYS A 1 174 ? 8.083 8.362 5.587 1.00 95.25 174 LYS A O 1
ATOM 1440 N N . LEU A 1 175 ? 9.442 6.959 4.468 1.00 94.19 175 LEU A N 1
ATOM 1441 C CA . LEU A 1 175 ? 8.553 5.803 4.549 1.00 94.19 175 LEU A CA 1
ATOM 1442 C C . LEU A 1 175 ? 8.249 5.436 6.009 1.00 94.19 175 LEU A C 1
ATOM 1444 O O . LEU A 1 175 ? 7.086 5.319 6.378 1.00 94.19 175 LEU A O 1
ATOM 1448 N N . LYS A 1 176 ? 9.273 5.387 6.871 1.00 94.38 176 LYS A N 1
ATOM 1449 C CA . LYS A 1 176 ? 9.102 5.164 8.319 1.00 94.38 176 LYS A CA 1
ATOM 1450 C C . LYS A 1 176 ? 8.227 6.233 8.983 1.00 94.38 176 LYS A C 1
ATOM 1452 O O . LYS A 1 176 ? 7.439 5.923 9.874 1.00 94.38 176 LYS A O 1
ATOM 1457 N N . LYS A 1 177 ? 8.349 7.499 8.569 1.00 95.12 177 LYS A N 1
ATOM 1458 C CA . LYS A 1 177 ? 7.475 8.578 9.057 1.00 95.12 177 LYS A CA 1
ATOM 1459 C C . LYS A 1 177 ? 6.033 8.426 8.577 1.00 95.12 177 LYS A C 1
ATOM 1461 O O . LYS A 1 177 ? 5.130 8.718 9.354 1.00 95.12 177 LYS A O 1
ATOM 1466 N N . MET A 1 178 ? 5.823 7.985 7.337 1.00 94.06 178 MET A N 1
ATOM 1467 C CA . MET A 1 178 ? 4.488 7.697 6.808 1.00 94.06 178 MET A CA 1
ATOM 1468 C C . MET A 1 178 ? 3.836 6.544 7.572 1.00 94.06 178 MET A C 1
ATOM 1470 O O . MET A 1 178 ? 2.707 6.698 8.021 1.00 94.06 178 MET A O 1
ATOM 1474 N N . ASP A 1 179 ? 4.565 5.449 7.810 1.00 92.88 179 ASP A N 1
ATOM 1475 C CA . ASP A 1 179 ? 4.073 4.316 8.607 1.00 92.88 179 ASP A CA 1
ATOM 1476 C C . ASP A 1 179 ? 3.668 4.774 10.022 1.00 92.88 179 ASP A C 1
ATOM 1478 O O . ASP A 1 179 ? 2.566 4.496 10.488 1.00 92.88 179 ASP A O 1
ATOM 1482 N N . LYS A 1 180 ? 4.498 5.600 10.676 1.00 92.44 180 LYS A N 1
ATOM 1483 C CA . LYS A 1 180 ? 4.149 6.179 11.982 1.00 92.44 180 LYS A CA 1
ATOM 1484 C C . LYS A 1 180 ? 2.906 7.076 11.921 1.00 92.44 180 LYS A C 1
ATOM 1486 O O . LYS A 1 180 ? 2.071 7.020 12.815 1.00 92.44 180 LYS A O 1
ATOM 1491 N N . ALA A 1 181 ? 2.780 7.907 10.887 1.00 91.19 181 ALA A N 1
ATOM 1492 C CA . ALA A 1 181 ? 1.629 8.792 10.713 1.00 91.19 181 ALA A CA 1
ATOM 1493 C C . ALA A 1 181 ? 0.320 8.029 10.460 1.00 91.19 181 ALA A C 1
ATOM 1495 O O . ALA A 1 181 ? -0.738 8.557 10.784 1.00 91.19 181 ALA A O 1
ATOM 1496 N N . TYR A 1 182 ? 0.394 6.830 9.877 1.00 88.12 182 TYR A N 1
ATOM 1497 C CA . TYR A 1 182 ? -0.740 5.924 9.690 1.00 88.12 182 TYR A CA 1
ATOM 1498 C C . TYR A 1 182 ? -1.176 5.257 11.006 1.00 88.12 182 TYR A C 1
ATOM 1500 O O . TYR A 1 182 ? -2.358 4.959 11.213 1.00 88.12 182 TYR A O 1
ATOM 1508 N N . ASP A 1 183 ? -0.224 5.006 11.906 1.00 83.81 183 ASP A N 1
ATOM 1509 C CA . ASP A 1 183 ? -0.501 4.374 13.192 1.00 83.81 183 ASP A CA 1
ATOM 1510 C C . ASP A 1 183 ? -1.154 5.319 14.216 1.00 83.81 183 ASP A C 1
ATOM 1512 O O . ASP A 1 183 ? -1.990 4.847 14.993 1.00 83.81 183 ASP A O 1
ATOM 1516 N N . GLU A 1 184 ? -0.831 6.618 14.160 1.00 77.69 184 GLU A N 1
ATOM 1517 C CA . GLU A 1 184 ? -1.371 7.715 14.997 1.00 77.69 184 GLU A CA 1
ATOM 1518 C C . GLU A 1 184 ? -2.841 8.072 14.718 1.00 77.69 184 GLU A C 1
ATOM 1520 O O . GLU A 1 184 ? -3.613 8.156 15.703 1.00 77.69 184 GLU A O 1
#

Mean predicted aligned error: 7.84 Å

pLDDT: mean 82.22, std 11.74, range [39.59, 95.38]

Solvent-accessible surface area (backbone atoms only — not comparable to full-atom values): 10667 Å² total; per-residue (Å²): 110,72,64,60,54,49,51,55,51,51,54,47,54,51,49,70,71,33,58,69,36,68,56,92,64,47,77,80,40,68,43,65,22,82,49,22,63,75,61,48,67,42,62,69,44,81,87,69,98,61,87,68,72,61,61,78,36,73,81,66,37,60,16,74,79,46,54,78,77,48,81,63,70,47,77,47,77,34,71,67,47,40,53,37,54,54,54,55,53,49,26,65,71,67,76,48,82,68,92,77,82,62,83,51,68,52,49,27,33,47,34,35,35,32,21,44,64,74,35,36,64,44,72,90,51,53,46,67,34,58,38,63,49,40,53,60,42,45,70,76,37,79,83,59,64,49,67,64,53,37,53,54,51,49,52,53,36,52,53,52,44,53,66,62,43,65,95,40,56,66,47,66,71,45,51,54,49,46,55,51,51,70,72,106